Protein AF-M5C1C0-F1 (afdb_monomer)

pLDDT: mean 73.09, std 12.78, range [36.69, 92.12]

Secondary structure (DSSP, 8-state):
-GGGGGGSPTTHHHHHHHHHHHHHHHTT-HHHHHHHHHHHT-HHHHHHHHHS---HHHHHHHHHHHHHTT--GGGTS---S-TT-SS-----HHHHHHHHTTTHHHHHHHHHHHHT--SPPPHHHHHTTTTS-----TT--HHHHHHHHHHHHHHHTTTT---HHHHSS-TTT-GGGGS-THHHHHHHHHHHHHTTT-HHHHHHHHHHHHT-S-HHHHHHHHHHHHHHHHHHHT-

Nearest PDB structures (foldseek):
  8usd-assembly1_f  TM=7.912E-01  e=9.017E-13  Homo sapiens
  9e8g-assembly1_f  TM=7.222E-01  e=9.353E-12  Homo sapiens
  7w3k-assembly1_f  TM=6.109E-01  e=1.479E-06  Homo sapiens
  7w3a-assembly1_f  TM=5.909E-01  e=4.448E-06  Homo sapiens
  8amz-assembly1_N  TM=4.310E-01  e=4.488E-02  Spinacia oleracea

Radius of gyration: 24.42 Å; Cα contacts (8 Å, |Δi|>4): 229; chains: 1; bounding box: 57×45×60 Å

Mean predicted aligned error: 12.3 Å

Solvent-accessible surface area (backbone atoms only — not comparable to full-atom values): 13317 Å² total; per-residue (Å²): 111,80,83,53,37,86,78,47,62,87,68,58,28,58,55,51,49,52,55,51,30,55,53,25,53,75,68,71,35,55,70,64,21,42,56,47,27,60,72,73,65,44,51,71,54,38,34,49,50,60,62,66,58,88,48,71,68,58,42,45,55,47,26,45,53,39,21,64,67,57,56,63,62,74,52,65,49,80,73,74,88,55,98,78,62,97,63,75,86,73,68,55,66,73,48,55,44,33,40,65,46,74,56,50,49,60,54,52,52,51,51,31,53,76,74,63,48,50,65,50,68,52,69,64,75,72,65,40,66,89,75,53,79,81,69,81,70,71,83,66,55,65,70,60,53,52,48,52,48,40,53,52,45,22,65,76,18,50,42,50,32,59,42,63,66,64,73,69,38,57,89,91,65,27,56,40,77,77,39,62,71,72,41,22,20,50,36,43,32,29,50,46,46,9,36,66,48,36,73,70,64,34,53,60,53,48,57,61,45,63,69,44,90,49,65,50,41,30,52,25,43,54,52,36,51,51,49,51,48,49,58,57,68,61,76

Sequence (235 aa):
MVSCVNLLPPPEDLAFLRTAHEIYIKNSKFPEALALAIRIGEPELIAKDFKAPGNPLMKRQLAYILARAQTPIDWVQEQSEDENEMDPVEMPEDLLECLSNTKLSSHFKAFGKEVGAEEARTLEEVYKSHLEPARSMAAVDSARANLAGTFVNAFVNAGFGNDKLMVTAEEGNSWIYKNKDHGMLSAAASLGLSLLWDTDLGLSQVDKYTYAEDEYIKVSWSAACNWYLALWNSH

Structure (mmCIF, N/CA/C/O backbone):
data_AF-M5C1C0-F1
#
_entry.id   AF-M5C1C0-F1
#
loop_
_atom_site.group_PDB
_atom_site.id
_atom_site.type_symbol
_atom_site.label_atom_id
_atom_site.label_alt_id
_atom_site.label_comp_id
_atom_site.label_asym_id
_atom_site.label_entity_id
_atom_site.label_seq_id
_atom_site.pdbx_PDB_ins_code
_atom_site.Cartn_x
_atom_site.Cartn_y
_atom_site.Cartn_z
_atom_site.occupancy
_atom_site.B_iso_or_equiv
_atom_site.auth_seq_id
_atom_site.auth_comp_id
_atom_site.auth_asym_id
_atom_site.auth_atom_id
_atom_site.pdbx_PDB_model_num
ATOM 1 N N . MET A 1 1 ? -15.866 -19.779 11.050 1.00 68.00 1 MET A N 1
ATOM 2 C CA . MET A 1 1 ? -17.103 -18.966 11.052 1.00 68.00 1 MET A CA 1
ATOM 3 C C . MET A 1 1 ? -17.090 -17.957 9.915 1.00 68.00 1 MET A C 1
ATOM 5 O O . MET A 1 1 ? -17.894 -18.123 9.015 1.00 68.00 1 MET A O 1
ATOM 9 N N . VAL A 1 2 ? -16.148 -17.007 9.873 1.00 75.31 2 VAL A N 1
ATOM 10 C CA . VAL A 1 2 ? -16.092 -15.961 8.822 1.00 75.31 2 VAL A CA 1
ATOM 11 C C . VAL A 1 2 ? -16.004 -16.515 7.387 1.00 75.31 2 VAL A C 1
ATOM 13 O O . VAL A 1 2 ? -16.640 -15.983 6.485 1.00 75.31 2 VAL A O 1
ATOM 16 N N . SER A 1 3 ? -15.290 -17.623 7.163 1.00 77.94 3 SER A N 1
ATOM 17 C CA . SER A 1 3 ? -15.202 -18.286 5.848 1.00 77.94 3 SER A CA 1
ATOM 18 C C . SER A 1 3 ? -16.526 -18.885 5.355 1.00 77.94 3 SER A C 1
ATOM 20 O O . SER A 1 3 ? -16.717 -19.027 4.152 1.00 77.94 3 SER A O 1
ATOM 22 N N . CYS A 1 4 ? -17.440 -19.223 6.267 1.00 76.81 4 CYS A N 1
ATOM 23 C CA . CYS A 1 4 ? -18.734 -19.821 5.938 1.00 76.81 4 CYS A CA 1
ATOM 24 C C . CYS A 1 4 ? -19.808 -18.767 5.632 1.00 76.81 4 CYS A C 1
ATOM 26 O O . CYS A 1 4 ? -20.869 -19.124 5.136 1.00 76.81 4 CYS A O 1
ATOM 28 N N . VAL A 1 5 ? -19.539 -17.482 5.899 1.00 79.50 5 VAL A N 1
ATOM 29 C CA . VAL A 1 5 ? -20.496 -16.378 5.700 1.00 79.50 5 VAL A CA 1
ATOM 30 C C . VAL A 1 5 ? -20.898 -16.241 4.233 1.00 79.50 5 VAL A C 1
ATOM 32 O O . VAL A 1 5 ? -22.062 -16.022 3.938 1.00 79.50 5 VAL A O 1
ATOM 35 N N . ASN A 1 6 ? -19.969 -16.471 3.301 1.00 79.88 6 ASN A N 1
ATOM 36 C CA . ASN A 1 6 ? -20.250 -16.391 1.862 1.00 79.88 6 ASN A CA 1
ATOM 37 C C . ASN A 1 6 ? -21.178 -17.513 1.349 1.00 79.88 6 ASN A C 1
ATOM 39 O O . ASN A 1 6 ? -21.571 -17.486 0.188 1.00 79.88 6 ASN A O 1
ATOM 43 N N . LEU A 1 7 ? -21.469 -18.522 2.177 1.00 83.44 7 LEU A N 1
ATOM 44 C CA . LEU A 1 7 ? -22.337 -19.652 1.838 1.00 83.44 7 LEU A CA 1
ATOM 45 C C . LEU A 1 7 ? -23.749 -19.502 2.424 1.00 83.44 7 LEU A C 1
ATOM 47 O O . LEU A 1 7 ? -24.603 -20.343 2.152 1.00 83.44 7 LEU A O 1
ATOM 51 N N . LEU A 1 8 ? -23.983 -18.476 3.247 1.00 82.81 8 LEU A N 1
ATOM 52 C CA . LEU A 1 8 ? -25.243 -18.249 3.947 1.00 82.81 8 LEU A CA 1
ATOM 53 C C . LEU A 1 8 ? -26.084 -17.195 3.207 1.00 82.81 8 LEU A C 1
ATOM 55 O O . LEU A 1 8 ? -25.528 -16.214 2.712 1.00 82.81 8 LEU A O 1
ATOM 59 N N . PRO A 1 9 ? -27.414 -17.370 3.122 1.00 84.38 9 PRO A N 1
ATOM 60 C CA . PRO A 1 9 ? -28.301 -16.335 2.613 1.00 84.38 9 PRO A CA 1
ATOM 61 C C . PRO A 1 9 ? -28.534 -15.226 3.663 1.00 84.38 9 PRO A C 1
ATOM 63 O O . PRO A 1 9 ? -28.548 -15.511 4.867 1.00 84.38 9 PRO A O 1
ATOM 66 N N . PRO A 1 10 ? -28.804 -13.978 3.236 1.00 79.56 10 PRO A N 1
ATOM 67 C CA . PRO A 1 10 ? -29.287 -12.935 4.139 1.00 79.56 10 PRO A CA 1
ATOM 68 C C . PRO A 1 10 ? -30.621 -13.351 4.774 1.00 79.56 10 PRO A C 1
ATOM 70 O O . PRO A 1 10 ? -31.488 -13.831 4.034 1.00 79.56 10 PRO A O 1
ATOM 73 N N . PRO A 1 11 ? -30.845 -13.197 6.100 1.00 83.25 11 PRO A N 1
ATOM 74 C CA . PRO A 1 11 ? -30.112 -12.388 7.094 1.00 83.25 11 PRO A CA 1
ATOM 75 C C . PRO A 1 11 ? -29.170 -13.169 8.041 1.00 83.25 11 PRO A C 1
ATOM 77 O O . PRO A 1 11 ? -28.654 -12.609 9.015 1.00 83.25 11 PRO A O 1
ATOM 80 N N . GLU A 1 12 ? -29.002 -14.479 7.837 1.00 82.06 12 GLU A N 1
ATOM 81 C CA . GLU A 1 12 ? -28.202 -15.322 8.739 1.00 82.06 12 GLU A CA 1
ATOM 82 C C . GLU A 1 12 ? -26.706 -14.989 8.661 1.00 82.06 12 GLU A C 1
ATOM 84 O O . GLU A 1 12 ? -25.984 -15.111 9.651 1.00 82.06 12 GLU A O 1
ATOM 89 N N . ASP A 1 13 ? -26.254 -14.506 7.506 1.00 83.38 13 ASP A N 1
ATOM 90 C CA . ASP A 1 13 ? -24.906 -13.994 7.273 1.00 83.38 13 ASP A CA 1
ATOM 91 C C . ASP A 1 13 ? -24.519 -12.873 8.260 1.00 83.38 13 ASP A C 1
ATOM 93 O O . ASP A 1 13 ? -23.476 -12.959 8.916 1.00 83.38 13 ASP A O 1
ATOM 97 N N . LEU A 1 14 ? -25.382 -11.870 8.441 1.00 85.31 14 LEU A N 1
ATOM 98 C CA . LEU A 1 14 ? -25.183 -10.748 9.359 1.00 85.31 14 LEU A CA 1
ATOM 99 C C . LEU A 1 14 ? -25.205 -11.204 10.819 1.00 85.31 14 LEU A C 1
ATOM 101 O O . LEU A 1 14 ? -24.364 -10.779 11.613 1.00 85.31 14 LEU A O 1
ATOM 105 N N . ALA A 1 15 ? -26.117 -12.111 11.179 1.00 86.44 15 ALA A N 1
ATOM 106 C CA . ALA A 1 15 ? -26.171 -12.672 12.529 1.00 86.44 15 ALA A CA 1
ATOM 107 C C . ALA A 1 15 ? -24.881 -13.441 12.878 1.00 86.44 15 ALA A C 1
ATOM 109 O O . ALA A 1 15 ? -24.336 -13.298 13.978 1.00 86.44 15 ALA A O 1
ATOM 110 N N . PHE A 1 16 ? -24.340 -14.206 11.925 1.00 88.25 16 PHE A N 1
ATOM 111 C CA . PHE A 1 16 ? -23.056 -14.890 12.080 1.00 88.25 16 PHE A CA 1
ATOM 112 C C . PHE A 1 16 ? -21.883 -13.916 12.207 1.00 88.25 16 PHE A C 1
ATOM 114 O O . PHE A 1 16 ? -21.001 -14.140 13.040 1.00 88.25 16 PHE A O 1
ATOM 121 N N . LEU A 1 17 ? -21.862 -12.842 11.412 1.00 87.25 17 LEU A N 1
ATOM 122 C CA . LEU A 1 17 ? -20.824 -11.812 11.489 1.00 87.25 17 LEU A CA 1
ATOM 123 C C . LEU A 1 17 ? -20.838 -11.096 12.844 1.00 87.25 17 LEU A C 1
ATOM 125 O O . LEU A 1 17 ? -19.780 -10.969 13.457 1.00 87.25 17 LEU A O 1
ATOM 129 N N . ARG A 1 18 ? -22.018 -10.722 13.355 1.00 89.50 18 ARG A N 1
ATOM 130 C CA . ARG A 1 18 ? -22.178 -10.122 14.692 1.00 89.50 18 ARG A CA 1
ATOM 131 C C . ARG A 1 18 ? -21.724 -11.068 15.806 1.00 89.50 18 ARG A C 1
ATOM 133 O O . ARG A 1 18 ? -20.979 -10.674 16.696 1.00 89.50 18 ARG A O 1
ATOM 140 N N . THR A 1 19 ? -22.085 -12.347 15.717 1.00 89.69 19 THR A N 1
ATOM 141 C CA . THR A 1 19 ? -21.650 -13.349 16.706 1.00 89.69 19 THR A CA 1
ATOM 142 C C . THR A 1 19 ? -20.130 -13.543 16.677 1.00 89.69 19 THR A C 1
ATOM 144 O O . THR A 1 19 ? -19.483 -13.631 17.720 1.00 89.69 19 THR A O 1
ATOM 147 N N . ALA A 1 20 ? -19.531 -13.594 15.482 1.00 90.50 20 ALA A N 1
ATOM 148 C CA . ALA A 1 20 ? -18.083 -13.695 15.332 1.00 90.50 20 ALA A CA 1
ATOM 149 C C . ALA A 1 20 ? -17.376 -12.450 15.889 1.00 90.50 20 ALA A C 1
ATOM 151 O O . ALA A 1 20 ? -16.382 -12.583 16.601 1.00 90.50 20 ALA A O 1
ATOM 152 N N . HIS A 1 21 ? -17.911 -11.262 15.610 1.00 90.38 21 HIS A N 1
ATOM 153 C CA . HIS A 1 21 ? -17.435 -9.983 16.133 1.00 90.38 21 HIS A CA 1
ATOM 154 C C . HIS A 1 21 ? -17.401 -9.954 17.666 1.00 90.38 21 HIS A C 1
ATOM 156 O O . HIS A 1 21 ? -16.346 -9.689 18.245 1.00 90.38 21 HIS A O 1
ATOM 162 N N . GLU A 1 22 ? -18.482 -10.365 18.334 1.00 90.88 22 GLU A N 1
ATOM 163 C CA . GLU A 1 22 ? -18.516 -10.458 19.799 1.00 90.88 22 GLU A CA 1
ATOM 164 C C . GLU A 1 22 ? -17.434 -11.392 20.362 1.00 90.88 22 GLU A C 1
ATOM 166 O O . GLU A 1 22 ? -16.843 -11.118 21.411 1.00 90.88 22 GLU A O 1
ATOM 171 N N . ILE A 1 23 ? -17.155 -12.505 19.676 1.00 92.12 23 ILE A N 1
ATOM 172 C CA . ILE A 1 23 ? -16.090 -13.442 20.060 1.00 92.12 23 ILE A CA 1
ATOM 173 C C . ILE A 1 23 ? -14.710 -12.788 19.897 1.00 92.12 23 ILE A C 1
ATOM 175 O O . ILE A 1 23 ? -13.838 -12.988 20.746 1.00 92.12 23 ILE A O 1
ATOM 179 N N . TYR A 1 24 ? -14.490 -12.006 18.837 1.00 91.12 24 TYR A N 1
ATOM 180 C CA . TYR A 1 24 ? -13.228 -11.292 18.632 1.00 91.12 24 TYR A CA 1
ATOM 181 C C . TYR A 1 24 ? -12.996 -10.212 19.693 1.00 91.12 24 TYR A C 1
ATOM 183 O O . TYR A 1 24 ? -11.894 -10.153 20.240 1.0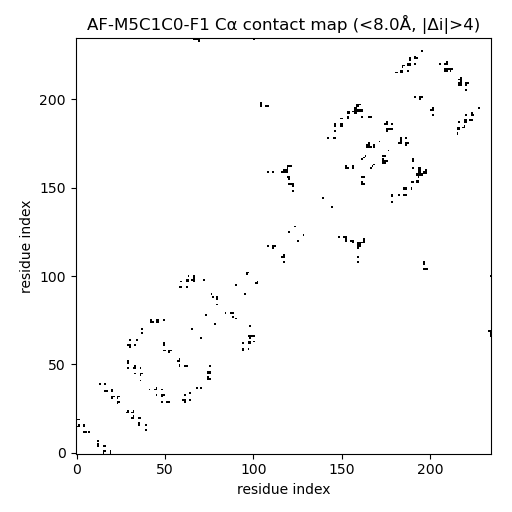0 91.12 24 TYR A O 1
ATOM 191 N N . ILE A 1 25 ? -14.030 -9.454 20.074 1.00 90.31 25 ILE A N 1
ATOM 192 C CA . ILE A 1 25 ? -13.949 -8.491 21.186 1.00 90.31 25 ILE A CA 1
ATOM 193 C C . ILE A 1 25 ? -13.607 -9.195 22.499 1.00 90.31 25 ILE A C 1
ATOM 195 O O . ILE A 1 25 ? -12.702 -8.760 23.208 1.00 90.31 25 ILE A O 1
ATOM 199 N N . LYS A 1 26 ? -14.288 -10.303 22.822 1.00 91.62 26 LYS A N 1
ATOM 200 C CA . LYS A 1 26 ? -14.022 -11.079 24.050 1.00 91.62 26 LYS A CA 1
ATOM 201 C C . LYS A 1 26 ? -12.583 -11.595 24.122 1.00 91.62 26 LYS A C 1
ATOM 203 O O . LYS A 1 26 ? -12.033 -11.717 25.210 1.00 91.62 26 LYS A O 1
ATOM 208 N N . ASN A 1 27 ? -11.976 -11.876 22.971 1.00 91.56 27 ASN A N 1
ATOM 209 C CA . ASN A 1 27 ? -10.586 -12.312 22.857 1.00 91.56 27 ASN A CA 1
ATOM 210 C C . ASN A 1 27 ? -9.586 -11.149 22.701 1.00 91.56 27 ASN A C 1
ATOM 212 O O . ASN A 1 27 ? -8.419 -11.402 22.399 1.00 91.56 27 ASN A O 1
ATOM 216 N N . SER A 1 28 ? -10.020 -9.895 22.869 1.00 88.12 28 SER A N 1
ATOM 217 C CA . SER A 1 28 ? -9.200 -8.683 22.704 1.00 88.12 28 SER A CA 1
ATOM 218 C C . SER A 1 28 ? -8.538 -8.556 21.322 1.00 88.12 28 SER A C 1
ATOM 220 O O . SER A 1 28 ? -7.472 -7.955 21.182 1.00 88.12 28 SER A O 1
ATOM 222 N N . LYS A 1 29 ? -9.162 -9.126 20.285 1.00 89.44 29 LYS A N 1
ATOM 223 C CA . LYS A 1 29 ? -8.715 -9.060 18.887 1.00 89.44 29 LYS A CA 1
ATOM 224 C C . LYS A 1 29 ? -9.417 -7.916 18.156 1.00 89.44 29 LYS A C 1
ATOM 226 O O . LYS A 1 29 ? -10.349 -8.131 17.384 1.00 89.44 29 LYS A O 1
ATOM 231 N N . PHE A 1 30 ? -8.991 -6.691 18.458 1.00 88.94 30 PHE A N 1
ATOM 232 C CA . PHE A 1 30 ? -9.614 -5.467 17.940 1.00 88.94 30 PHE A CA 1
ATOM 233 C C . PHE A 1 30 ? -9.472 -5.267 16.419 1.00 88.94 30 PHE A C 1
ATOM 235 O O . PHE A 1 30 ? -10.463 -4.873 15.811 1.00 88.94 30 PHE A O 1
ATOM 242 N N . PRO A 1 31 ? -8.323 -5.553 15.766 1.00 89.31 31 PRO A N 1
ATOM 243 C CA . PRO A 1 31 ? -8.197 -5.373 14.315 1.00 89.31 31 PRO A CA 1
ATOM 244 C C . PRO A 1 31 ? -9.157 -6.261 13.517 1.00 89.31 31 PRO A C 1
ATOM 246 O O . PRO A 1 31 ? -9.794 -5.805 12.569 1.00 89.31 31 PRO A O 1
ATOM 249 N N . GLU A 1 32 ? -9.295 -7.529 13.911 1.00 89.94 32 GLU A N 1
ATOM 250 C CA . GLU A 1 32 ? -10.209 -8.468 13.263 1.00 89.94 32 GLU A CA 1
ATOM 251 C C . GLU A 1 32 ? -11.674 -8.147 13.566 1.00 89.94 32 GLU A C 1
ATOM 253 O O . GLU A 1 32 ? -12.511 -8.281 12.675 1.00 89.94 32 GLU A O 1
ATOM 258 N N 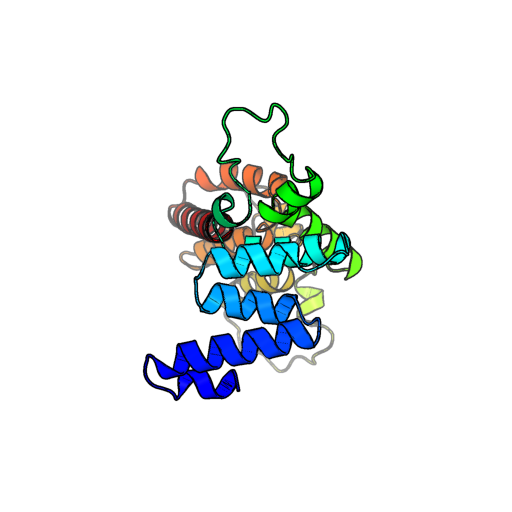. ALA A 1 33 ? -11.985 -7.694 14.786 1.00 90.00 33 ALA A N 1
ATOM 259 C CA . ALA A 1 33 ? -13.319 -7.200 15.123 1.00 90.00 33 ALA A CA 1
ATOM 260 C C . ALA A 1 33 ? -13.693 -6.001 14.237 1.00 90.00 33 ALA A C 1
ATOM 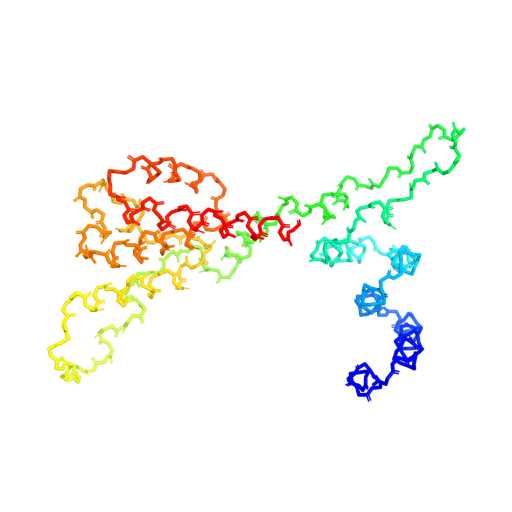262 O O . ALA A 1 33 ? -14.710 -6.046 13.547 1.00 90.00 33 ALA A O 1
ATOM 263 N N . LEU A 1 34 ? -12.811 -5.005 14.138 1.00 88.50 34 LEU A N 1
ATOM 264 C CA . LEU A 1 34 ? -13.042 -3.811 13.333 1.00 88.50 34 LEU A CA 1
ATOM 265 C C . LEU A 1 34 ? -13.222 -4.137 11.843 1.00 88.50 34 LEU A C 1
ATOM 267 O O . LEU A 1 34 ? -14.102 -3.585 11.190 1.00 88.50 34 LEU A O 1
ATOM 271 N N . ALA A 1 35 ? -12.446 -5.080 11.302 1.00 89.00 35 ALA A N 1
ATOM 272 C CA . ALA A 1 35 ? -12.611 -5.535 9.922 1.00 89.00 35 ALA A CA 1
ATOM 273 C C . ALA A 1 35 ? -13.998 -6.158 9.666 1.00 89.00 35 ALA A C 1
ATOM 275 O O . ALA A 1 35 ? -14.571 -5.980 8.589 1.00 89.00 35 ALA A O 1
ATOM 276 N N . LEU A 1 36 ? -14.559 -6.874 10.648 1.00 88.75 36 LEU A N 1
ATOM 277 C CA . LEU A 1 36 ? -15.932 -7.373 10.562 1.00 88.75 36 LEU A CA 1
ATOM 278 C C . LEU A 1 36 ? -16.959 -6.252 10.713 1.00 88.75 36 LEU A C 1
ATOM 280 O O . LEU A 1 36 ? -17.944 -6.263 9.983 1.00 88.75 36 LEU A O 1
ATOM 284 N N . ALA A 1 37 ? -16.724 -5.281 11.598 1.00 88.62 37 ALA A N 1
ATOM 285 C CA . ALA A 1 37 ? -17.601 -4.125 11.769 1.00 88.62 37 ALA A CA 1
ATOM 286 C C . ALA A 1 37 ? -17.714 -3.298 10.479 1.00 88.62 37 ALA A C 1
ATOM 288 O O . ALA A 1 37 ? -18.821 -2.982 10.046 1.00 88.62 37 ALA A O 1
ATOM 289 N N . ILE A 1 38 ? -16.587 -3.056 9.801 1.00 87.62 38 ILE A N 1
ATOM 290 C CA . ILE A 1 38 ? -16.540 -2.406 8.482 1.00 87.62 38 ILE A CA 1
ATOM 291 C C . ILE A 1 38 ? -17.337 -3.212 7.451 1.00 87.62 38 ILE A C 1
ATOM 293 O O . ILE A 1 38 ? -18.093 -2.644 6.670 1.00 87.62 38 ILE A O 1
ATOM 297 N N . ARG A 1 39 ? -17.213 -4.546 7.463 1.00 86.50 39 ARG A N 1
ATOM 298 C CA . ARG A 1 39 ? -17.953 -5.422 6.543 1.00 86.50 39 ARG A CA 1
ATOM 299 C C . ARG A 1 39 ? -19.465 -5.413 6.793 1.00 86.50 39 ARG A C 1
ATOM 301 O O . ARG A 1 39 ? -20.223 -5.575 5.843 1.00 86.50 39 ARG A O 1
ATOM 308 N N . ILE A 1 40 ? -19.890 -5.275 8.049 1.00 88.38 40 ILE A N 1
ATOM 309 C CA . ILE A 1 40 ? -21.305 -5.132 8.421 1.00 88.38 40 ILE A CA 1
ATOM 310 C C . ILE A 1 40 ? -21.823 -3.743 8.008 1.00 88.38 40 ILE A C 1
ATOM 312 O O . ILE A 1 40 ? -22.972 -3.627 7.591 1.00 88.38 40 ILE A O 1
ATOM 316 N N . GLY A 1 41 ? -20.974 -2.711 8.071 1.00 83.94 41 GLY A N 1
ATOM 317 C CA . GLY A 1 41 ? -21.302 -1.348 7.646 1.00 83.94 41 GLY A CA 1
ATOM 318 C C . GLY A 1 41 ? -22.085 -0.539 8.683 1.00 83.94 41 GLY A C 1
ATOM 319 O O . GLY A 1 41 ? -22.729 0.444 8.330 1.00 83.94 41 GLY A O 1
ATOM 320 N N . GLU A 1 42 ? -22.054 -0.945 9.955 1.00 85.81 42 GLU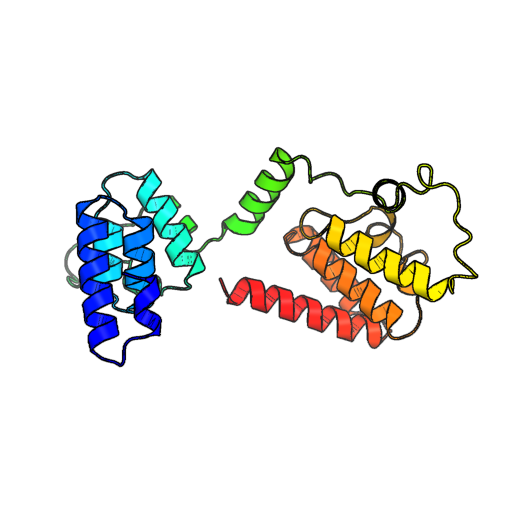 A N 1
ATOM 321 C CA . GLU A 1 42 ? -22.738 -0.238 11.044 1.00 85.81 42 GLU A CA 1
ATOM 322 C C . GLU A 1 42 ? -21.803 0.787 11.713 1.00 85.81 42 GLU A C 1
ATOM 324 O O . GLU A 1 42 ? -20.823 0.381 12.349 1.00 85.81 42 GLU A O 1
ATOM 329 N N . PRO A 1 43 ? -22.098 2.102 11.630 1.00 83.94 43 PRO A N 1
ATOM 330 C CA . PRO A 1 43 ? -21.213 3.148 12.149 1.00 83.94 43 PRO A CA 1
ATOM 331 C C . PRO A 1 43 ? -21.054 3.075 13.673 1.00 83.94 43 PRO A C 1
ATOM 333 O O . PRO A 1 43 ? -19.951 3.228 14.191 1.00 83.94 43 PRO A O 1
ATOM 336 N N . GLU A 1 44 ? -22.129 2.749 14.396 1.00 85.38 44 GLU A N 1
ATOM 337 C CA . GLU A 1 44 ? -22.113 2.609 15.857 1.00 85.38 44 GLU A CA 1
ATOM 338 C C . GLU A 1 44 ? -21.149 1.509 16.327 1.00 85.38 44 GLU A C 1
ATOM 340 O O . GLU A 1 44 ? -20.428 1.672 17.317 1.00 85.38 44 GLU A O 1
ATOM 345 N N . LEU A 1 45 ? -21.107 0.385 15.601 1.00 85.88 45 LEU A N 1
ATOM 346 C CA . LEU A 1 45 ? -20.240 -0.748 15.918 1.00 85.88 45 LEU A CA 1
ATOM 347 C C . LEU A 1 45 ? -18.768 -0.387 15.678 1.00 85.88 45 LEU A C 1
ATOM 349 O O . LEU A 1 45 ? -17.911 -0.681 16.510 1.00 85.88 45 LEU A O 1
ATOM 353 N N . ILE A 1 46 ? -18.495 0.313 14.573 1.00 86.50 46 ILE A N 1
ATOM 354 C CA . ILE A 1 46 ? -17.162 0.811 14.217 1.00 86.50 46 ILE A CA 1
ATOM 355 C C . ILE A 1 46 ? -16.654 1.797 15.279 1.00 86.50 46 ILE A C 1
ATOM 357 O O . ILE A 1 46 ? -15.530 1.654 15.768 1.00 86.50 46 ILE A O 1
ATOM 361 N N . ALA A 1 47 ? -17.487 2.755 15.693 1.00 85.25 47 ALA A N 1
ATOM 362 C CA . ALA A 1 47 ? -17.140 3.728 16.727 1.00 85.25 47 ALA A CA 1
ATOM 363 C C . ALA A 1 47 ? -16.851 3.052 18.079 1.00 85.25 47 ALA A C 1
ATOM 365 O O . ALA A 1 47 ? -15.898 3.409 18.780 1.00 85.25 47 ALA A O 1
ATOM 366 N N . LYS A 1 48 ? -17.649 2.041 18.444 1.00 86.19 48 LYS A N 1
ATOM 367 C CA . LYS A 1 48 ? -17.460 1.261 19.672 1.00 86.19 48 LYS A CA 1
ATOM 368 C C . LYS A 1 48 ? -16.143 0.485 19.661 1.00 86.19 48 LYS A C 1
ATOM 370 O O . LYS A 1 48 ? -15.400 0.537 20.643 1.00 86.19 48 LYS A O 1
ATOM 375 N N . ASP A 1 49 ? -15.834 -0.194 18.561 1.00 85.56 49 ASP A N 1
ATOM 376 C CA . ASP A 1 49 ? -14.597 -0.965 18.402 1.00 85.56 49 ASP A CA 1
ATOM 377 C C . ASP A 1 49 ? -13.356 -0.081 18.437 1.00 85.56 49 ASP A C 1
ATOM 379 O O . ASP A 1 49 ? -12.337 -0.455 19.020 1.00 85.56 49 ASP A O 1
ATOM 383 N N . PHE A 1 50 ? -13.449 1.113 17.855 1.00 84.38 50 PHE A N 1
ATOM 384 C CA . PHE A 1 50 ? -12.362 2.081 17.854 1.00 84.38 50 PHE A CA 1
ATOM 385 C C . PHE A 1 50 ? -12.059 2.638 19.258 1.00 84.38 50 PHE A C 1
ATOM 387 O O . PHE A 1 50 ? -10.899 2.899 19.595 1.00 84.38 50 PHE A O 1
ATOM 394 N N . LYS A 1 51 ? -13.080 2.769 20.117 1.00 84.25 51 LYS A N 1
ATOM 395 C CA . LYS A 1 51 ? -12.939 3.233 21.511 1.00 84.25 51 LYS A CA 1
ATOM 396 C C . LYS A 1 51 ? -12.523 2.132 22.487 1.00 8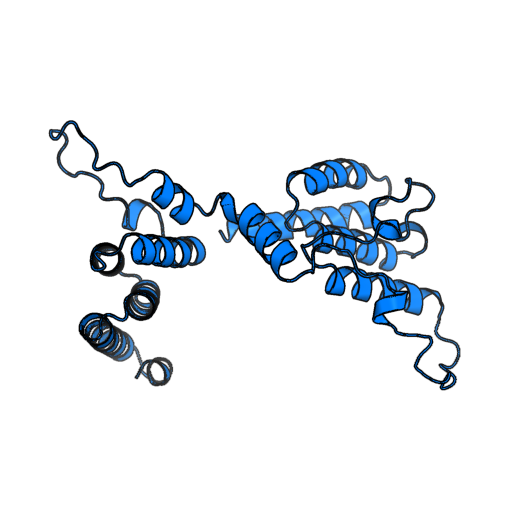4.25 51 LYS A C 1
ATOM 398 O O . LYS A 1 51 ? -11.904 2.441 23.504 1.00 84.25 51 LYS A O 1
ATOM 403 N N . ALA A 1 52 ? -12.834 0.871 22.186 1.00 83.69 52 ALA A N 1
ATOM 404 C CA . ALA A 1 52 ? -12.561 -0.277 23.051 1.00 83.69 52 ALA A CA 1
ATOM 405 C C . ALA A 1 52 ? -11.084 -0.448 23.492 1.00 83.69 52 ALA A C 1
ATOM 407 O O . ALA A 1 52 ? -10.858 -0.774 24.662 1.00 83.69 52 ALA A O 1
ATOM 408 N N . PRO A 1 53 ? -10.057 -0.252 22.638 1.00 84.19 53 PRO A N 1
ATOM 409 C CA . PRO A 1 53 ? -8.669 -0.391 23.070 1.00 84.19 53 PRO A CA 1
ATOM 410 C C . PRO A 1 53 ? -8.192 0.814 23.892 1.00 84.19 53 PRO A C 1
ATOM 412 O O . PRO A 1 53 ? -8.185 1.948 23.426 1.00 84.19 53 PRO A O 1
ATOM 415 N N . GLY A 1 54 ? -7.672 0.556 25.095 1.00 78.19 54 GLY A N 1
ATOM 416 C CA . GLY A 1 54 ? -7.031 1.581 25.934 1.00 78.19 54 GLY A CA 1
ATOM 417 C C . GLY A 1 54 ? -5.597 1.947 25.521 1.00 78.19 54 GLY A C 1
ATOM 418 O O . GLY A 1 54 ? -5.063 2.946 25.991 1.00 78.19 54 GLY A O 1
ATOM 419 N N . ASN A 1 55 ? -4.953 1.157 24.652 1.00 86.75 55 ASN A N 1
ATOM 420 C CA . ASN A 1 55 ? -3.571 1.395 24.222 1.00 86.75 55 ASN A CA 1
ATOM 421 C C . ASN A 1 55 ? -3.516 2.407 23.053 1.00 86.75 55 ASN A C 1
ATOM 423 O O . ASN A 1 55 ? -4.072 2.112 21.989 1.00 86.75 55 ASN A O 1
ATOM 427 N N . PRO A 1 56 ? -2.791 3.536 23.187 1.00 83.94 56 PRO A N 1
ATOM 428 C CA . PRO A 1 56 ? -2.632 4.523 22.116 1.00 83.94 56 PRO A CA 1
ATOM 429 C C . PRO A 1 56 ? -2.056 3.953 20.811 1.00 83.94 56 PRO A C 1
ATOM 431 O O . PRO A 1 56 ? -2.483 4.344 19.727 1.00 83.94 56 PRO A O 1
ATOM 434 N N . LEU A 1 57 ? -1.122 2.997 20.887 1.00 86.75 57 LEU A N 1
ATOM 435 C CA . LEU A 1 57 ? -0.523 2.380 19.696 1.00 86.75 57 LEU A CA 1
ATOM 436 C C . LEU A 1 57 ? -1.540 1.546 18.915 1.00 86.75 57 LEU A C 1
ATOM 438 O O . LEU A 1 57 ? -1.569 1.596 17.688 1.00 86.75 57 LEU A O 1
ATOM 442 N N . MET A 1 58 ? -2.402 0.819 19.628 1.00 86.94 58 MET A N 1
ATOM 443 C CA . MET A 1 58 ? -3.464 0.030 19.007 1.00 86.94 58 MET A CA 1
ATOM 444 C C . MET A 1 58 ? -4.477 0.947 18.314 1.00 86.94 58 MET A C 1
ATOM 446 O O . MET A 1 58 ? -4.858 0.676 17.181 1.00 86.94 58 MET A O 1
ATOM 450 N N . LYS A 1 59 ? -4.843 2.081 18.931 1.00 86.50 59 LYS A N 1
ATOM 451 C CA . LYS A 1 59 ? -5.721 3.081 18.296 1.00 86.50 59 LYS A CA 1
ATOM 452 C C . LYS A 1 59 ? -5.144 3.623 16.988 1.00 86.50 59 LYS A C 1
ATOM 454 O O . LYS A 1 59 ? -5.876 3.723 16.010 1.00 86.50 59 LYS A O 1
ATOM 459 N N . ARG A 1 60 ? -3.834 3.896 16.933 1.00 86.75 60 ARG A N 1
ATOM 460 C CA . ARG A 1 60 ? -3.156 4.301 15.685 1.00 86.75 60 ARG A CA 1
ATOM 461 C C . ARG A 1 60 ? -3.245 3.216 14.609 1.00 86.75 60 ARG A C 1
ATOM 463 O O . ARG A 1 60 ? -3.542 3.516 13.461 1.00 86.75 60 ARG A O 1
ATOM 470 N N . GLN A 1 61 ? -3.037 1.948 14.969 1.00 87.81 61 GLN A N 1
ATOM 471 C CA . GLN A 1 61 ? -3.166 0.833 14.021 1.00 87.81 61 GLN A CA 1
ATOM 472 C C . GLN A 1 61 ? -4.596 0.681 13.489 1.00 87.81 61 GLN A C 1
ATOM 474 O O . GLN A 1 61 ? -4.782 0.479 12.291 1.00 87.81 61 GLN A O 1
ATOM 479 N N . LEU A 1 62 ? -5.605 0.820 14.353 1.00 87.00 62 LEU A N 1
ATOM 480 C CA . LEU A 1 62 ? -7.006 0.811 13.932 1.00 87.00 62 LEU A CA 1
ATOM 481 C C . LEU A 1 62 ? -7.344 2.012 13.039 1.00 87.00 62 LEU A C 1
ATOM 483 O O . LEU A 1 62 ? -8.069 1.845 12.063 1.00 87.00 62 LEU A O 1
ATOM 487 N N . ALA A 1 63 ? -6.777 3.190 13.318 1.00 86.62 63 ALA A N 1
ATOM 488 C CA . ALA A 1 63 ? -6.941 4.373 12.477 1.00 86.62 63 ALA A CA 1
ATOM 489 C C . ALA A 1 63 ? -6.439 4.133 11.045 1.00 86.62 63 ALA A C 1
ATOM 491 O O . ALA A 1 63 ? -7.159 4.440 10.103 1.00 86.62 63 ALA A O 1
ATOM 492 N N . TYR A 1 64 ? -5.281 3.487 10.864 1.00 86.31 64 TYR A N 1
ATOM 493 C CA . TYR A 1 64 ? -4.799 3.117 9.525 1.00 86.31 64 TYR A CA 1
ATOM 494 C C . TYR A 1 64 ? -5.714 2.121 8.801 1.00 86.31 64 TYR A C 1
ATOM 496 O O . TYR A 1 64 ? -5.864 2.190 7.581 1.00 86.31 64 TYR A O 1
ATOM 504 N N . ILE A 1 65 ? -6.333 1.185 9.531 1.00 87.06 65 ILE A N 1
ATOM 505 C CA . ILE A 1 65 ? -7.299 0.241 8.948 1.00 87.06 65 ILE A CA 1
ATOM 506 C C . ILE A 1 65 ? -8.552 0.988 8.473 1.00 87.06 65 ILE A C 1
ATOM 508 O O . ILE A 1 65 ? -9.045 0.695 7.386 1.00 87.06 65 ILE A O 1
ATOM 512 N N . LEU A 1 66 ? -9.033 1.963 9.251 1.00 85.44 66 LEU A N 1
ATOM 513 C CA . LEU A 1 66 ? -10.189 2.794 8.898 1.00 85.44 66 LEU A CA 1
ATOM 514 C C . LEU A 1 66 ? -9.901 3.724 7.726 1.00 85.44 66 LEU A C 1
ATOM 516 O O . LEU A 1 66 ? -10.707 3.781 6.801 1.00 85.44 66 LEU A O 1
ATOM 520 N N . ALA A 1 67 ? -8.736 4.371 7.731 1.00 84.38 67 ALA A N 1
ATOM 521 C CA . ALA A 1 67 ? -8.280 5.208 6.631 1.00 84.38 67 ALA A CA 1
ATOM 522 C C . ALA A 1 67 ? -8.249 4.409 5.321 1.00 84.38 67 ALA A C 1
ATOM 524 O O . ALA A 1 67 ? -8.818 4.805 4.313 1.00 84.38 67 ALA A O 1
ATOM 525 N N . ARG A 1 68 ? -7.683 3.194 5.354 1.00 82.50 68 ARG A N 1
ATOM 526 C CA . ARG A 1 68 ? -7.650 2.312 4.179 1.00 82.50 68 ARG A CA 1
ATOM 527 C C . ARG A 1 68 ? -9.033 1.817 3.745 1.00 82.50 68 ARG A C 1
ATOM 529 O O . ARG A 1 68 ? -9.223 1.513 2.571 1.00 82.50 68 ARG A O 1
ATOM 536 N N . ALA A 1 69 ? -9.969 1.675 4.677 1.00 83.75 69 ALA A N 1
ATOM 537 C CA . ALA A 1 69 ? -11.341 1.277 4.379 1.00 83.75 69 ALA A CA 1
ATOM 538 C C . ALA A 1 69 ? -12.199 2.430 3.828 1.00 83.75 69 ALA A C 1
ATOM 540 O O . ALA A 1 69 ? -13.349 2.183 3.472 1.00 83.75 69 ALA A O 1
ATOM 541 N N . GLN A 1 70 ? -11.651 3.652 3.751 1.00 77.62 70 GLN A N 1
ATOM 542 C CA . GLN A 1 70 ? -12.362 4.878 3.376 1.00 77.62 70 GLN A CA 1
ATOM 543 C C . GLN A 1 70 ? -13.619 5.113 4.222 1.00 77.62 70 GLN A C 1
ATOM 545 O O . GLN A 1 70 ? -14.653 5.576 3.734 1.00 77.62 70 GLN A O 1
ATOM 550 N N . THR A 1 71 ? -13.548 4.762 5.507 1.00 79.44 71 THR A N 1
ATOM 551 C CA . THR A 1 71 ? -14.646 5.034 6.430 1.00 79.44 71 THR A CA 1
ATOM 552 C C . THR A 1 71 ? -14.746 6.547 6.640 1.00 79.44 71 THR A C 1
ATOM 554 O O . THR A 1 71 ? -13.727 7.166 6.956 1.00 79.44 71 THR A O 1
ATOM 557 N N . PRO A 1 72 ? -15.940 7.159 6.513 1.00 78.06 72 PRO A N 1
ATOM 558 C CA . PRO A 1 72 ? -16.115 8.578 6.794 1.00 78.06 72 PRO A CA 1
ATOM 559 C C . PRO A 1 72 ? -15.599 8.930 8.191 1.00 78.06 72 PRO A C 1
ATOM 561 O O . PRO A 1 72 ? -15.942 8.263 9.170 1.00 78.06 72 PRO A O 1
ATOM 564 N N . ILE A 1 73 ? -14.789 9.988 8.284 1.00 73.31 73 ILE A N 1
ATOM 565 C CA . ILE A 1 73 ? -14.217 10.454 9.559 1.00 73.31 73 ILE A CA 1
ATOM 566 C C . ILE A 1 73 ? -15.341 10.791 10.551 1.00 73.31 73 ILE A C 1
ATOM 568 O O . ILE A 1 73 ? -15.221 10.491 11.738 1.00 73.31 73 ILE A O 1
ATOM 572 N N . ASP A 1 74 ? -16.475 11.277 10.038 1.00 74.50 74 ASP A N 1
ATOM 573 C CA . ASP A 1 74 ? -17.699 11.585 10.785 1.00 74.50 74 ASP A CA 1
ATOM 574 C C . ASP A 1 74 ? -18.256 10.402 11.593 1.00 74.50 74 ASP A C 1
ATOM 576 O O . ASP A 1 74 ? -18.978 10.604 12.561 1.00 74.50 74 ASP A O 1
ATOM 580 N N . TRP A 1 75 ? -17.954 9.155 11.215 1.00 76.62 75 TRP A N 1
ATOM 581 C CA . TRP A 1 75 ? -18.432 7.973 11.948 1.00 76.62 75 TRP A CA 1
ATOM 582 C C . TRP A 1 75 ? -17.598 7.675 13.195 1.00 76.62 75 TRP A C 1
ATOM 584 O O . TRP A 1 75 ? -18.032 6.936 14.077 1.00 76.62 75 TRP A O 1
ATOM 594 N N . VAL A 1 76 ? -16.374 8.196 13.244 1.00 70.00 76 VAL A N 1
ATOM 595 C CA . VAL A 1 76 ? -15.387 7.920 14.294 1.00 70.00 76 VAL A CA 1
ATOM 596 C C . VAL A 1 76 ? -15.208 9.137 15.193 1.00 70.00 76 VAL A C 1
ATOM 598 O O . VAL A 1 76 ? -15.001 8.991 16.399 1.00 70.00 76 VAL A O 1
ATOM 601 N N . GLN A 1 77 ? -15.293 10.329 14.606 1.00 66.44 77 GLN A N 1
ATOM 602 C CA . GLN A 1 77 ? -15.294 11.592 15.315 1.00 66.44 77 GLN A CA 1
ATOM 603 C C . GLN A 1 77 ? -16.650 11.755 16.005 1.00 66.44 77 GLN A C 1
ATOM 605 O O . GLN A 1 77 ? -17.680 11.865 15.347 1.00 66.44 77 GLN A O 1
ATOM 610 N N . GLU A 1 78 ? -16.662 11.733 17.339 1.00 60.19 78 GLU A N 1
ATOM 611 C CA . GLU A 1 78 ? -17.858 12.125 18.083 1.00 60.19 78 GLU A CA 1
ATOM 612 C C . GLU A 1 78 ? -18.163 13.584 17.738 1.00 60.19 78 GLU A C 1
ATOM 614 O O . GLU A 1 78 ? -17.414 14.490 18.100 1.00 60.19 78 GLU A O 1
ATOM 619 N N . GLN A 1 79 ? -19.255 13.809 17.009 1.00 43.59 79 GLN A N 1
ATOM 620 C CA . GLN A 1 79 ? -19.899 15.111 17.015 1.00 43.59 79 GLN A CA 1
ATOM 621 C C . GLN A 1 79 ? -20.474 15.275 18.421 1.00 43.59 79 GLN A C 1
ATOM 623 O O . GLN A 1 79 ? -21.300 14.472 18.851 1.00 43.59 79 GLN A O 1
ATOM 628 N N . SER A 1 80 ? -19.991 16.261 19.172 1.00 40.31 80 SER A N 1
ATOM 629 C CA . SER A 1 80 ? -20.632 16.665 20.418 1.00 40.31 80 SER A CA 1
ATOM 630 C C . SER A 1 80 ? -22.068 17.083 20.088 1.00 40.31 80 SER A C 1
ATOM 632 O O . SER A 1 80 ? -22.275 18.111 19.446 1.00 40.31 80 SER A O 1
ATOM 634 N N . GLU A 1 81 ? -23.055 16.279 20.487 1.00 41.03 81 GLU A N 1
ATOM 635 C CA . GLU A 1 81 ? -24.480 16.620 20.347 1.00 41.03 81 GLU A CA 1
ATOM 636 C C . GLU A 1 81 ? -24.895 17.770 21.289 1.00 41.03 81 GLU A C 1
ATOM 638 O O . GLU A 1 81 ? -25.963 18.354 21.117 1.00 41.03 81 GLU A O 1
ATOM 643 N N . ASP A 1 82 ? -24.038 18.145 22.244 1.00 36.69 82 ASP A N 1
ATOM 644 C CA . ASP A 1 82 ? -24.258 19.259 23.162 1.00 36.69 82 ASP A CA 1
ATOM 645 C C . ASP A 1 82 ? -23.530 20.531 22.693 1.00 36.69 82 ASP A C 1
ATOM 647 O O . ASP A 1 82 ? -22.323 20.685 22.862 1.00 36.69 82 ASP A O 1
ATOM 651 N N . GLU A 1 83 ? -24.293 21.511 22.196 1.00 45.03 83 GLU A N 1
ATOM 652 C CA . GLU A 1 83 ? -23.840 22.880 21.868 1.00 45.03 83 GLU A CA 1
ATOM 653 C C . GLU A 1 83 ? -23.284 23.672 23.085 1.00 45.03 83 GLU A C 1
ATOM 655 O O . GLU A 1 83 ? -22.936 24.844 22.951 1.00 45.03 83 GLU A O 1
ATOM 660 N N . ASN A 1 84 ? -23.212 23.067 24.282 1.00 44.56 84 ASN A N 1
ATOM 661 C CA . ASN A 1 84 ? -22.895 23.736 25.552 1.00 44.56 84 ASN A CA 1
ATOM 662 C C . ASN A 1 84 ? -21.621 23.241 26.269 1.00 44.56 84 ASN A C 1
ATOM 664 O O . ASN A 1 84 ? -21.283 23.805 27.313 1.00 44.56 84 ASN A O 1
ATOM 668 N N . GLU A 1 85 ? -20.891 22.248 25.751 1.00 41.09 85 GLU A N 1
ATOM 669 C CA . GLU A 1 85 ? -19.563 21.895 26.280 1.00 41.09 85 GLU A CA 1
ATOM 670 C C . GLU A 1 85 ? -18.470 22.562 25.433 1.00 41.09 85 GLU A C 1
ATOM 672 O O . GLU A 1 85 ? -18.179 22.178 24.305 1.00 41.09 85 GLU A O 1
ATOM 677 N N . MET A 1 86 ? -17.888 23.630 25.986 1.00 42.88 86 MET A N 1
ATOM 678 C CA . MET A 1 86 ? -16.888 24.491 25.347 1.00 42.88 86 MET A CA 1
ATOM 679 C C . MET A 1 86 ? -15.477 23.884 25.361 1.00 42.88 86 MET A C 1
ATOM 681 O O . MET A 1 86 ? -14.519 24.576 25.672 1.00 42.88 86 MET A O 1
ATOM 685 N N . ASP A 1 87 ? -15.362 22.602 25.039 1.00 38.53 87 ASP A N 1
ATOM 686 C CA . ASP A 1 87 ? -14.109 21.951 24.663 1.00 38.53 87 ASP A CA 1
ATOM 687 C C . ASP A 1 87 ? -14.491 20.764 23.762 1.00 38.53 87 ASP A C 1
ATOM 689 O O . ASP A 1 87 ? -14.947 19.736 24.271 1.00 38.53 87 ASP A O 1
ATOM 693 N N . PRO A 1 88 ? -14.366 20.876 22.423 1.00 45.66 88 PRO A N 1
ATOM 694 C CA . PRO A 1 88 ? -14.459 19.710 21.555 1.00 45.66 88 PRO A CA 1
ATOM 695 C C . PRO A 1 88 ? -13.496 18.659 22.104 1.00 45.66 88 PRO A C 1
ATOM 697 O O . PRO A 1 88 ? -12.365 18.999 22.454 1.00 45.66 88 PRO A O 1
ATOM 700 N N . VAL A 1 89 ? -13.908 17.392 22.199 1.00 51.88 89 VAL A N 1
ATOM 701 C CA . VAL A 1 89 ? -12.968 16.304 22.494 1.00 51.88 89 VAL A CA 1
ATOM 702 C C . VAL A 1 89 ? -12.027 16.210 21.295 1.00 51.88 89 VAL A C 1
ATOM 704 O O . VAL A 1 89 ? -12.272 15.479 20.336 1.00 51.88 89 VAL A O 1
ATOM 707 N N . GLU A 1 90 ? -10.983 17.035 21.307 1.00 55.16 90 GLU A N 1
ATOM 708 C CA . GLU A 1 90 ? -9.989 17.103 20.255 1.00 55.16 90 GLU A CA 1
ATOM 709 C C . GLU A 1 90 ? -9.260 15.768 20.257 1.00 55.16 90 GLU A C 1
ATOM 711 O O . GLU A 1 90 ? -8.460 15.432 21.137 1.00 55.16 90 GLU A O 1
ATOM 716 N N . MET A 1 91 ? -9.602 14.955 19.263 1.00 63.06 91 MET A N 1
ATOM 717 C CA . MET A 1 91 ? -8.842 13.766 18.940 1.00 63.06 91 MET A CA 1
ATOM 718 C C . MET A 1 91 ? -7.383 14.188 18.749 1.00 63.06 91 MET A C 1
ATOM 720 O O . MET A 1 91 ? -7.141 15.180 18.061 1.00 63.06 91 MET A O 1
ATOM 724 N N . PRO A 1 92 ? -6.407 13.465 19.334 1.00 72.56 92 PRO A N 1
ATOM 725 C CA . PRO A 1 92 ? -5.004 13.826 19.190 1.00 72.56 92 PRO A CA 1
ATOM 726 C C . PRO A 1 92 ? -4.656 14.040 17.715 1.00 72.56 92 PRO A C 1
ATOM 728 O O . PRO A 1 92 ? -5.013 13.203 16.885 1.00 72.56 92 PRO A O 1
ATOM 731 N N . GLU A 1 93 ? -3.957 15.129 17.397 1.00 71.50 93 GLU A N 1
ATOM 732 C CA . GLU A 1 93 ? -3.609 15.509 16.019 1.00 71.50 93 GLU A CA 1
ATOM 733 C C . GLU A 1 93 ? -2.917 14.356 15.268 1.00 71.50 93 GLU A C 1
ATOM 735 O O . GLU A 1 93 ? -3.296 14.025 14.146 1.00 71.50 93 GLU A O 1
ATOM 740 N N . ASP A 1 94 ? -2.022 13.631 15.952 1.00 74.81 94 ASP A N 1
ATOM 741 C CA . ASP A 1 94 ? -1.388 12.392 15.474 1.00 74.81 94 ASP A CA 1
ATOM 742 C C . ASP A 1 94 ? -2.390 11.351 14.937 1.00 74.81 94 ASP A C 1
ATOM 744 O O . ASP A 1 94 ? -2.100 10.599 14.007 1.00 74.81 94 ASP A O 1
ATOM 748 N N . LEU A 1 95 ? -3.552 11.225 15.579 1.00 77.50 95 LEU A N 1
ATOM 749 C CA . LEU A 1 95 ? -4.562 10.217 15.266 1.00 77.50 95 LEU A CA 1
ATOM 750 C C . LEU A 1 95 ? -5.438 10.658 14.092 1.00 77.50 95 LEU A C 1
ATOM 752 O O . LEU A 1 95 ? -5.769 9.830 13.248 1.00 77.50 95 LEU A O 1
ATOM 756 N N . LEU A 1 96 ? -5.758 11.951 14.015 1.00 78.81 96 LEU A N 1
ATOM 757 C CA . LEU A 1 96 ? -6.391 12.577 12.850 1.00 78.81 96 LEU A CA 1
ATOM 758 C C . LEU A 1 96 ? -5.509 12.445 11.607 1.00 78.81 96 LEU A C 1
ATOM 760 O O . LEU A 1 96 ? -5.992 12.116 10.524 1.00 78.81 96 LEU A O 1
ATOM 764 N N . GLU A 1 97 ? -4.202 12.614 11.776 1.00 80.19 97 GLU A N 1
ATOM 765 C CA . GLU A 1 97 ? -3.226 12.408 10.715 1.00 80.19 97 GLU A CA 1
ATOM 766 C C . GLU A 1 97 ? -3.165 10.942 10.252 1.00 80.19 97 GLU A C 1
ATOM 768 O O . GLU A 1 97 ? -3.114 10.664 9.054 1.00 80.19 97 GLU A O 1
ATOM 773 N N . CYS A 1 98 ? -3.248 9.985 11.185 1.00 80.56 98 CYS A N 1
ATOM 774 C CA . CYS A 1 98 ? -3.346 8.561 10.847 1.00 80.56 98 CYS A CA 1
ATOM 775 C C . CYS A 1 98 ? -4.667 8.218 10.131 1.00 80.56 98 CYS A C 1
ATOM 777 O O . CYS A 1 98 ? -4.666 7.379 9.233 1.00 80.56 98 CYS A O 1
ATOM 779 N N . LEU A 1 99 ? -5.784 8.848 10.519 1.00 78.62 99 LEU A N 1
ATOM 780 C CA . LEU A 1 99 ? -7.104 8.647 9.903 1.00 78.62 99 LEU A CA 1
ATOM 781 C C . LEU A 1 99 ? -7.188 9.231 8.487 1.00 78.62 99 LEU A C 1
ATOM 783 O O . LEU A 1 99 ? -7.850 8.657 7.632 1.00 78.62 99 LEU A O 1
ATOM 787 N N . SER A 1 100 ? -6.509 10.349 8.241 1.00 76.62 100 SER A N 1
ATOM 788 C CA . SER A 1 100 ? -6.434 11.001 6.925 1.00 76.62 100 SER A CA 1
ATOM 789 C C . SER A 1 100 ? -5.284 10.485 6.054 1.00 76.62 100 SER A C 1
ATOM 791 O O . SER A 1 100 ? -5.164 10.875 4.896 1.00 76.62 100 SER A O 1
ATOM 793 N N . ASN A 1 101 ? -4.438 9.601 6.597 1.00 76.19 101 ASN A N 1
ATOM 794 C CA . ASN A 1 101 ? -3.348 8.919 5.899 1.00 76.19 101 ASN A CA 1
ATOM 795 C C . ASN A 1 101 ? -2.394 9.852 5.123 1.00 76.19 101 ASN A C 1
ATOM 797 O O . ASN A 1 101 ? -1.800 9.466 4.114 1.00 76.19 101 ASN A O 1
ATOM 801 N N . THR A 1 102 ? -2.210 11.087 5.597 1.00 76.62 102 THR A N 1
ATOM 802 C CA . THR A 1 102 ? -1.438 12.127 4.889 1.00 76.62 102 THR A CA 1
ATOM 803 C C . THR A 1 102 ? 0.038 11.764 4.726 1.00 76.62 102 THR A C 1
ATOM 805 O O . THR A 1 102 ? 0.673 12.115 3.733 1.00 76.62 102 THR A O 1
ATOM 808 N N . LYS A 1 103 ? 0.593 11.021 5.690 1.00 77.62 103 LYS A N 1
ATOM 809 C CA . LYS A 1 103 ? 2.000 10.601 5.733 1.00 77.62 103 LYS A CA 1
ATOM 810 C C . LYS A 1 103 ? 2.289 9.286 5.004 1.00 77.62 103 LYS A C 1
ATOM 812 O O . LYS A 1 103 ? 3.425 8.809 5.081 1.00 77.62 103 LYS A O 1
ATOM 817 N N . LEU A 1 104 ? 1.335 8.698 4.273 1.00 79.50 104 LEU A N 1
ATOM 818 C CA . LEU A 1 104 ? 1.506 7.390 3.622 1.00 79.50 104 LEU A CA 1
ATOM 819 C C . LEU A 1 104 ? 2.758 7.314 2.737 1.00 79.50 104 LEU A C 1
ATOM 821 O O . LEU A 1 104 ? 3.545 6.376 2.856 1.00 79.50 104 LEU A O 1
ATOM 825 N N . SER A 1 105 ? 2.965 8.318 1.880 1.00 79.56 105 SER A N 1
ATOM 826 C CA . SER A 1 105 ? 4.118 8.388 0.972 1.00 79.56 105 SER A CA 1
ATOM 827 C C . SER A 1 105 ? 5.445 8.396 1.737 1.00 79.56 105 SER A C 1
ATOM 829 O O . SER A 1 105 ? 6.388 7.696 1.366 1.00 79.56 105 SER A O 1
ATOM 831 N N . SER A 1 106 ? 5.507 9.125 2.855 1.00 82.25 106 SER A N 1
ATOM 832 C CA . SER A 1 106 ? 6.687 9.177 3.723 1.00 82.25 106 SER A CA 1
ATOM 833 C C . SER A 1 106 ? 6.979 7.830 4.393 1.00 82.25 106 SER A C 1
ATOM 835 O O . SER A 1 106 ? 8.129 7.388 4.406 1.00 82.25 106 SER A O 1
ATOM 837 N N . HIS A 1 107 ? 5.944 7.136 4.880 1.00 83.94 107 HIS A N 1
ATOM 838 C CA . HIS A 1 107 ? 6.081 5.817 5.496 1.00 83.94 107 HIS A CA 1
ATOM 839 C C . HIS A 1 107 ? 6.489 4.755 4.476 1.00 83.94 107 HIS A C 1
ATOM 841 O O . HIS A 1 107 ? 7.335 3.913 4.774 1.00 83.94 107 HIS A O 1
ATOM 847 N N . PHE A 1 108 ? 5.955 4.828 3.256 1.00 82.06 108 PHE A N 1
ATOM 848 C CA . PHE A 1 108 ? 6.351 3.952 2.161 1.00 82.06 108 PHE A CA 1
ATOM 849 C C . PHE A 1 108 ? 7.826 4.155 1.785 1.00 82.06 108 PHE A C 1
ATOM 851 O O . PHE A 1 108 ? 8.580 3.186 1.725 1.00 82.06 108 PHE A O 1
ATOM 858 N N . LYS A 1 109 ? 8.284 5.405 1.630 1.00 80.31 109 LYS A N 1
ATOM 859 C CA . LYS A 1 109 ? 9.704 5.714 1.377 1.00 80.31 109 LYS A CA 1
ATOM 860 C C . LYS A 1 109 ? 10.616 5.225 2.511 1.00 80.31 109 LYS A C 1
ATOM 862 O O . LYS A 1 109 ? 11.656 4.626 2.242 1.00 80.31 109 LYS A O 1
ATOM 867 N N . ALA A 1 110 ? 10.218 5.422 3.770 1.00 84.50 110 ALA A N 1
ATOM 868 C CA . ALA A 1 110 ? 10.967 4.928 4.926 1.00 84.50 110 ALA A CA 1
ATOM 869 C C . ALA A 1 110 ? 11.088 3.394 4.923 1.00 84.50 110 ALA A C 1
ATOM 871 O O . ALA A 1 110 ? 12.179 2.865 5.129 1.00 84.50 110 ALA A O 1
ATOM 872 N N . PHE A 1 111 ? 10.004 2.683 4.603 1.00 83.50 111 PHE A N 1
ATOM 873 C CA . PHE A 1 111 ? 10.023 1.230 4.438 1.00 83.50 111 PHE A CA 1
ATOM 874 C C . PHE A 1 111 ? 10.976 0.787 3.317 1.00 83.50 111 PHE A C 1
ATOM 876 O O . PHE A 1 111 ? 11.765 -0.138 3.501 1.00 83.50 111 PHE A O 1
ATOM 883 N N . GLY A 1 112 ? 10.965 1.479 2.174 1.00 79.25 112 GLY A N 1
ATOM 884 C CA . GLY A 1 112 ? 11.898 1.219 1.071 1.00 79.25 112 GLY A CA 1
ATOM 885 C C . GLY A 1 112 ? 13.361 1.345 1.479 1.00 79.25 112 GLY A C 1
ATOM 886 O O . GLY A 1 112 ? 14.186 0.502 1.119 1.00 79.25 112 GLY A O 1
ATOM 887 N N . LYS A 1 113 ? 13.669 2.356 2.292 1.00 82.62 113 LYS A N 1
ATOM 888 C CA . LYS A 1 113 ? 15.002 2.565 2.858 1.00 82.62 113 LYS A CA 1
ATOM 889 C C . LYS A 1 113 ? 15.421 1.438 3.801 1.00 82.62 113 LYS A C 1
ATOM 891 O O . LYS A 1 113 ? 16.545 0.956 3.707 1.00 82.62 113 LYS A O 1
ATOM 896 N N . GLU A 1 114 ? 14.529 0.980 4.677 1.00 85.25 114 GLU A N 1
ATOM 897 C CA . GLU A 1 114 ? 14.820 -0.125 5.604 1.00 85.25 114 GLU A CA 1
ATOM 898 C C . GLU A 1 114 ? 15.042 -1.463 4.888 1.00 85.25 114 GLU A C 1
ATOM 900 O O . GLU A 1 114 ? 15.911 -2.242 5.277 1.00 85.25 114 GLU A O 1
ATOM 905 N N . VAL A 1 115 ? 14.288 -1.722 3.818 1.00 83.44 115 VAL A N 1
ATOM 906 C CA . VAL A 1 115 ? 14.417 -2.943 3.006 1.00 83.44 115 VAL A CA 1
ATOM 907 C C . VAL A 1 115 ? 15.636 -2.887 2.070 1.00 83.44 115 VAL A C 1
ATOM 909 O O . VAL A 1 115 ? 16.033 -3.909 1.508 1.00 83.44 115 VAL A O 1
ATOM 912 N N . GLY A 1 116 ? 16.266 -1.718 1.911 1.00 76.38 116 GLY A N 1
ATOM 913 C CA . GLY A 1 116 ? 17.365 -1.516 0.965 1.00 76.38 116 GLY A CA 1
ATOM 914 C C . GLY A 1 116 ? 16.899 -1.513 -0.495 1.00 76.38 116 GLY A C 1
ATOM 915 O O . GLY A 1 116 ? 17.645 -1.915 -1.384 1.00 76.38 116 GLY A O 1
ATOM 916 N N . ALA A 1 117 ? 15.651 -1.105 -0.740 1.00 72.62 117 ALA A N 1
ATOM 917 C CA . ALA A 1 117 ? 15.057 -0.941 -2.068 1.00 72.62 117 ALA A CA 1
ATOM 918 C C . ALA A 1 117 ? 15.130 0.512 -2.586 1.00 72.62 117 ALA A C 1
ATOM 920 O O . ALA A 1 117 ? 14.586 0.808 -3.643 1.00 72.62 117 ALA A O 1
ATOM 921 N N . GLU A 1 118 ? 15.777 1.413 -1.838 1.00 69.88 118 GLU A N 1
ATOM 922 C CA . GLU A 1 118 ? 15.972 2.826 -2.205 1.00 69.88 118 GLU A CA 1
ATOM 923 C C . GLU A 1 118 ? 16.871 2.992 -3.442 1.00 69.88 118 GLU A C 1
ATOM 925 O O . GLU A 1 118 ? 16.672 3.897 -4.250 1.00 69.88 118 GLU A O 1
ATOM 930 N N . GLU A 1 119 ? 17.851 2.104 -3.620 1.00 69.62 119 GLU A N 1
ATOM 931 C CA . GLU A 1 119 ? 18.721 2.131 -4.791 1.00 69.62 119 GLU A CA 1
ATOM 932 C C . GLU A 1 119 ? 18.034 1.457 -5.982 1.00 69.62 119 GLU A C 1
ATOM 934 O O . GLU A 1 119 ? 17.725 0.261 -5.959 1.00 69.62 119 GLU A O 1
ATOM 939 N N . ALA A 1 120 ? 17.805 2.241 -7.040 1.00 69.94 120 ALA A N 1
ATOM 940 C CA . ALA A 1 120 ? 17.252 1.738 -8.288 1.00 69.94 120 ALA A CA 1
ATOM 941 C C . ALA A 1 120 ? 18.169 0.657 -8.872 1.00 69.94 120 ALA A C 1
ATOM 943 O O . ALA A 1 120 ? 19.365 0.881 -9.074 1.00 69.94 120 ALA A O 1
ATOM 944 N N . ARG A 1 121 ? 17.591 -0.506 -9.175 1.00 72.69 121 ARG A N 1
ATOM 945 C CA . ARG A 1 121 ? 18.320 -1.610 -9.801 1.00 72.69 121 ARG A CA 1
ATOM 946 C C . ARG A 1 121 ? 18.390 -1.393 -11.297 1.00 72.69 121 ARG A C 1
ATOM 948 O O . ARG A 1 121 ? 17.382 -1.070 -11.929 1.00 72.69 121 ARG A O 1
ATOM 955 N N . THR A 1 122 ? 19.565 -1.621 -11.864 1.00 69.81 122 THR A N 1
ATOM 956 C CA . THR A 1 122 ? 19.754 -1.508 -13.313 1.00 69.81 122 THR A CA 1
ATOM 957 C C . THR A 1 122 ? 19.301 -2.783 -14.024 1.00 69.81 122 THR A C 1
ATOM 959 O O . THR A 1 122 ? 19.264 -3.878 -13.456 1.00 69.81 122 THR A O 1
ATOM 962 N N . LEU A 1 123 ? 18.975 -2.665 -15.312 1.00 66.81 123 LEU A N 1
ATOM 963 C CA . LEU A 1 123 ? 18.561 -3.801 -16.145 1.00 66.81 123 LEU A CA 1
ATOM 964 C C . LEU A 1 123 ? 19.605 -4.932 -16.179 1.00 66.81 123 LEU A C 1
ATOM 966 O O . LEU A 1 123 ? 19.239 -6.107 -16.208 1.00 66.81 123 LEU A O 1
ATOM 970 N N . GLU A 1 124 ? 20.895 -4.598 -16.136 1.00 65.38 124 GLU A N 1
ATOM 971 C CA . GLU A 1 124 ? 21.993 -5.573 -16.173 1.00 65.38 124 GLU A CA 1
ATOM 972 C C . GLU A 1 124 ? 22.064 -6.427 -14.897 1.00 65.38 124 GLU A C 1
ATOM 974 O O . GLU A 1 124 ? 22.280 -7.641 -14.967 1.00 65.38 124 GLU A O 1
ATOM 979 N N . GLU A 1 125 ? 21.789 -5.828 -13.736 1.00 68.38 125 GLU A N 1
ATOM 980 C CA . GLU A 1 125 ? 21.732 -6.525 -12.445 1.00 68.38 125 GLU A CA 1
ATOM 981 C C . GLU A 1 125 ? 20.544 -7.488 -12.352 1.00 68.38 125 GLU A C 1
ATOM 983 O O . GLU A 1 125 ? 20.634 -8.539 -11.711 1.00 68.38 125 GLU A O 1
ATOM 988 N N . VAL A 1 126 ? 19.432 -7.146 -13.010 1.00 72.44 126 VAL A N 1
ATOM 989 C CA . VAL A 1 126 ? 18.212 -7.962 -13.028 1.00 72.44 126 VAL A CA 1
ATOM 990 C C . VAL A 1 126 ? 18.355 -9.139 -13.984 1.00 72.44 126 VAL A C 1
ATOM 992 O O . VAL A 1 126 ? 18.079 -10.277 -13.603 1.00 72.44 126 VAL A O 1
ATOM 995 N N . TYR A 1 127 ? 18.804 -8.885 -15.215 1.00 67.25 127 TYR A N 1
ATOM 996 C CA . TYR A 1 127 ? 18.942 -9.940 -16.217 1.00 67.25 127 TYR A CA 1
ATOM 997 C C . TYR A 1 127 ? 20.111 -10.882 -15.933 1.00 67.25 127 TYR A C 1
ATOM 999 O O . TYR A 1 127 ? 20.116 -11.984 -16.479 1.00 67.25 127 TYR A O 1
ATOM 1007 N N . LYS A 1 128 ? 21.085 -10.479 -15.096 1.00 68.38 128 LYS A N 1
ATOM 1008 C CA . LYS A 1 128 ? 22.288 -11.272 -14.785 1.00 68.38 128 LYS A CA 1
ATOM 1009 C C . LYS A 1 128 ? 22.869 -11.907 -16.052 1.00 68.38 128 LYS A C 1
ATOM 1011 O O . LYS A 1 128 ? 23.218 -13.086 -16.067 1.00 68.38 128 LYS A O 1
ATOM 1016 N N . SER A 1 129 ? 22.946 -11.124 -17.128 1.00 59.34 129 SER A N 1
ATOM 1017 C CA . SER A 1 129 ? 23.305 -11.583 -18.479 1.00 59.34 129 SER A CA 1
ATOM 1018 C C . SER A 1 129 ? 24.668 -12.286 -18.533 1.00 59.34 129 SER A C 1
ATOM 1020 O O . SER A 1 129 ? 24.908 -13.107 -19.413 1.00 59.34 129 SER A O 1
ATOM 1022 N N . HIS A 1 130 ? 25.537 -12.015 -17.556 1.00 58.91 130 HIS A N 1
ATOM 1023 C CA . HIS A 1 130 ? 26.838 -12.657 -17.368 1.00 58.91 130 HIS A CA 1
ATOM 1024 C C . HIS A 1 130 ? 26.797 -14.069 -16.742 1.00 58.91 130 HIS A C 1
ATOM 1026 O O . HIS A 1 130 ? 27.821 -14.749 -16.749 1.00 58.91 130 HIS A O 1
ATOM 1032 N N . LEU A 1 131 ? 25.667 -14.514 -16.178 1.00 57.97 131 LEU A N 1
ATOM 1033 C CA . LEU A 1 131 ? 25.521 -15.804 -15.477 1.00 57.97 131 LEU A CA 1
ATOM 1034 C C . LEU A 1 131 ? 24.803 -16.885 -16.294 1.00 57.97 131 LEU A C 1
ATOM 1036 O O . LEU A 1 131 ? 24.929 -18.064 -15.965 1.00 57.97 131 LEU A O 1
ATOM 1040 N N . GLU A 1 132 ? 24.076 -16.523 -17.351 1.00 58.66 132 GLU A N 1
ATOM 1041 C CA . GLU A 1 132 ? 23.523 -17.511 -18.277 1.00 58.66 132 GLU A CA 1
ATOM 1042 C C . GLU A 1 132 ? 24.497 -17.729 -19.446 1.00 58.66 132 GLU A C 1
ATOM 1044 O O . GLU A 1 132 ? 24.840 -16.770 -20.142 1.00 58.66 132 GLU A O 1
ATOM 1049 N N . PRO A 1 133 ? 24.948 -18.972 -19.724 1.00 53.03 133 PRO A N 1
ATOM 1050 C CA . PRO A 1 133 ? 25.600 -19.244 -20.994 1.00 53.03 133 PRO A CA 1
ATOM 1051 C C . PRO A 1 133 ? 24.577 -18.931 -22.080 1.00 53.03 133 PRO A C 1
ATOM 1053 O O . PRO A 1 133 ? 23.435 -19.380 -21.979 1.00 53.03 133 PRO A O 1
ATOM 1056 N N . ALA A 1 134 ? 24.986 -18.152 -23.082 1.00 57.12 134 ALA A N 1
ATOM 1057 C CA . ALA A 1 134 ? 24.162 -17.728 -24.204 1.00 57.12 134 ALA A CA 1
ATOM 1058 C C . ALA A 1 134 ? 23.530 -18.939 -24.914 1.00 57.12 134 ALA A C 1
ATOM 1060 O O . ALA A 1 134 ? 24.015 -19.414 -25.940 1.00 57.12 134 ALA A O 1
ATOM 1061 N N . ARG A 1 135 ? 22.413 -19.448 -24.381 1.00 57.31 135 ARG A N 1
ATOM 1062 C CA . ARG A 1 135 ? 21.435 -20.192 -25.158 1.00 57.31 135 ARG A CA 1
ATOM 1063 C C . ARG A 1 135 ? 21.047 -19.211 -26.233 1.00 57.31 135 ARG A C 1
ATOM 1065 O O . ARG A 1 135 ? 20.563 -18.132 -25.915 1.00 57.31 135 ARG A O 1
ATOM 1072 N N . SER A 1 136 ? 21.385 -19.551 -27.469 1.00 55.50 136 SER A N 1
ATOM 1073 C CA . SER A 1 136 ? 21.152 -18.746 -28.657 1.00 55.50 136 SER A CA 1
ATOM 1074 C C . SER A 1 136 ? 19.696 -18.283 -28.678 1.00 55.50 136 SER A C 1
ATOM 1076 O O . SER A 1 136 ? 18.816 -18.990 -29.173 1.00 55.50 136 SER A O 1
ATOM 1078 N N . MET A 1 137 ? 19.447 -17.113 -28.091 1.00 52.97 137 MET A N 1
ATOM 1079 C CA . MET A 1 137 ? 18.197 -16.383 -28.167 1.00 52.97 137 MET A CA 1
ATOM 1080 C C . MET A 1 137 ? 18.134 -15.920 -29.612 1.00 52.97 137 MET A C 1
ATOM 1082 O O . MET A 1 137 ? 18.724 -14.908 -29.989 1.00 52.97 137 MET A O 1
ATOM 1086 N N . ALA A 1 138 ? 17.546 -16.780 -30.441 1.00 51.22 138 ALA A N 1
ATOM 1087 C CA . ALA A 1 138 ? 17.342 -16.559 -31.856 1.00 51.22 138 ALA A CA 1
ATOM 1088 C C . ALA A 1 138 ? 16.804 -15.142 -32.054 1.00 51.22 138 ALA A C 1
ATOM 1090 O O . ALA A 1 138 ? 15.772 -14.819 -31.473 1.00 51.22 138 ALA A O 1
ATOM 1091 N N . ALA A 1 139 ? 17.559 -14.332 -32.809 1.00 53.72 139 ALA A N 1
ATOM 1092 C CA . ALA A 1 139 ? 17.237 -12.990 -33.293 1.00 53.72 139 ALA A CA 1
ATOM 1093 C C . ALA A 1 139 ? 16.034 -12.348 -32.585 1.00 53.72 139 ALA A C 1
ATOM 1095 O O . ALA A 1 139 ? 14.954 -12.216 -33.163 1.00 53.72 139 ALA A O 1
ATOM 1096 N N . VAL A 1 140 ? 16.206 -12.000 -31.307 1.00 55.16 140 VAL A N 1
ATOM 1097 C CA . VAL A 1 140 ? 15.183 -11.238 -30.599 1.00 55.16 140 VAL A CA 1
ATOM 1098 C C . VAL A 1 140 ? 15.114 -9.894 -31.300 1.00 55.16 140 VAL A C 1
ATOM 1100 O O . VAL A 1 140 ? 16.115 -9.183 -31.382 1.00 55.16 140 VAL A O 1
ATOM 1103 N N . ASP A 1 141 ? 13.944 -9.578 -31.845 1.00 63.72 141 ASP A N 1
ATOM 1104 C CA . ASP A 1 141 ? 13.660 -8.274 -32.424 1.00 63.72 141 ASP A CA 1
ATOM 1105 C C . ASP A 1 141 ? 14.043 -7.195 -31.399 1.00 63.72 141 ASP A C 1
ATOM 1107 O O . ASP A 1 141 ? 13.481 -7.140 -30.300 1.00 63.72 141 ASP A O 1
ATOM 1111 N N . SER A 1 142 ? 15.054 -6.387 -31.730 1.00 70.38 142 SER A N 1
ATOM 1112 C CA . SER A 1 142 ? 15.657 -5.415 -30.812 1.00 70.38 142 SER A CA 1
ATOM 1113 C C . SER A 1 142 ? 14.609 -4.455 -30.241 1.00 70.38 142 SER A C 1
ATOM 1115 O O . SER A 1 142 ? 14.697 -4.083 -29.072 1.00 70.38 142 SER A O 1
ATOM 1117 N N . ALA A 1 143 ? 13.560 -4.143 -31.009 1.00 68.50 143 ALA A N 1
ATOM 1118 C CA . ALA A 1 143 ? 12.448 -3.319 -30.545 1.00 68.50 143 ALA A CA 1
ATOM 1119 C C . ALA A 1 143 ? 11.634 -3.999 -29.427 1.00 68.50 143 ALA A C 1
ATOM 1121 O O . ALA A 1 143 ? 11.256 -3.356 -28.447 1.00 68.50 143 ALA A O 1
ATOM 1122 N N . ARG A 1 144 ? 11.401 -5.314 -29.524 1.00 73.19 144 ARG A N 1
ATOM 1123 C CA . ARG A 1 144 ? 10.688 -6.087 -28.492 1.00 73.19 144 ARG A CA 1
ATOM 1124 C C . ARG A 1 144 ? 11.546 -6.310 -27.251 1.00 73.19 144 ARG A C 1
ATOM 1126 O O . ARG A 1 144 ? 11.017 -6.262 -26.145 1.00 73.19 144 ARG A O 1
ATOM 1133 N N . ALA A 1 145 ? 12.853 -6.506 -27.424 1.00 73.56 145 ALA A N 1
ATOM 1134 C CA . ALA A 1 145 ? 13.794 -6.595 -26.308 1.00 73.56 145 ALA A CA 1
ATOM 1135 C C . ALA A 1 145 ? 13.841 -5.286 -25.502 1.00 73.56 145 ALA A C 1
ATOM 1137 O O . ALA A 1 145 ? 13.768 -5.318 -24.275 1.00 73.56 145 ALA A O 1
ATOM 1138 N N . ASN A 1 146 ? 13.881 -4.135 -26.181 1.00 76.00 146 ASN A N 1
ATOM 1139 C CA . ASN A 1 146 ? 13.892 -2.826 -25.524 1.00 76.00 146 ASN A CA 1
ATOM 1140 C C . ASN A 1 146 ? 12.587 -2.551 -24.766 1.00 76.00 146 ASN A C 1
ATOM 1142 O O . ASN A 1 146 ? 12.620 -2.060 -23.638 1.00 76.00 146 ASN A O 1
ATOM 1146 N N . LEU A 1 147 ? 11.443 -2.921 -25.347 1.00 77.31 147 LEU A N 1
ATOM 1147 C CA . LEU A 1 147 ? 10.139 -2.824 -24.692 1.00 77.31 147 LEU A CA 1
ATOM 1148 C C . LEU A 1 147 ? 10.045 -3.745 -23.462 1.00 77.31 147 LEU A C 1
ATOM 1150 O O . LEU A 1 147 ? 9.608 -3.312 -22.397 1.00 77.31 147 LEU A O 1
ATOM 1154 N N . ALA A 1 148 ? 10.523 -4.987 -23.553 1.00 78.06 148 ALA A N 1
ATOM 1155 C CA . ALA A 1 148 ? 10.611 -5.872 -22.390 1.00 78.06 148 ALA A CA 1
ATOM 1156 C C . ALA A 1 148 ? 11.515 -5.283 -21.291 1.00 78.06 148 ALA A C 1
ATOM 1158 O O . ALA A 1 148 ? 11.165 -5.330 -20.113 1.00 78.06 148 ALA A O 1
ATOM 1159 N N . GLY A 1 149 ? 12.626 -4.648 -21.676 1.00 77.38 149 GLY A N 1
ATOM 1160 C CA . GLY A 1 149 ? 13.473 -3.876 -20.768 1.00 77.38 149 GLY A CA 1
ATOM 1161 C C . GLY A 1 149 ? 12.710 -2.764 -20.042 1.00 77.38 149 GLY A C 1
ATOM 1162 O O . GLY A 1 149 ? 12.828 -2.645 -18.827 1.00 77.38 149 GLY A O 1
ATOM 1163 N N . THR A 1 150 ? 11.851 -2.006 -20.735 1.00 77.88 150 THR A N 1
ATOM 1164 C CA . THR A 1 150 ? 11.056 -0.946 -20.081 1.00 77.88 150 THR A CA 1
ATOM 1165 C C . THR A 1 150 ? 10.113 -1.476 -19.001 1.00 77.88 150 THR A C 1
ATOM 1167 O O . THR A 1 150 ? 10.040 -0.891 -17.922 1.00 77.88 150 THR A O 1
ATOM 1170 N N . PHE A 1 151 ? 9.453 -2.614 -19.237 1.00 79.88 151 PHE A N 1
ATOM 1171 C CA . PHE A 1 151 ? 8.575 -3.222 -18.234 1.00 79.88 151 PHE A CA 1
ATOM 1172 C C . PHE A 1 151 ? 9.346 -3.763 -17.037 1.00 79.88 151 PHE A C 1
ATOM 1174 O O . PHE A 1 151 ? 8.941 -3.543 -15.899 1.00 79.88 151 PHE A O 1
ATOM 1181 N N . VAL A 1 152 ? 10.463 -4.450 -17.280 1.00 79.81 152 VAL A N 1
ATOM 1182 C CA . VAL A 1 152 ? 11.286 -4.997 -16.196 1.00 79.81 152 VAL A CA 1
ATOM 1183 C C . VAL A 1 152 ? 11.837 -3.878 -15.322 1.00 79.81 152 VAL A C 1
ATOM 1185 O O . VAL A 1 152 ? 11.745 -3.977 -14.102 1.00 79.81 152 VAL A O 1
ATOM 1188 N N . ASN A 1 153 ? 12.324 -2.790 -15.922 1.00 78.31 153 ASN A N 1
ATOM 1189 C CA . ASN A 1 153 ? 12.770 -1.633 -15.156 1.00 78.31 153 ASN A CA 1
ATOM 1190 C C . ASN A 1 153 ? 11.638 -1.052 -14.293 1.00 78.31 153 ASN A C 1
ATOM 1192 O O . ASN A 1 153 ? 11.825 -0.845 -13.097 1.00 78.31 153 ASN A O 1
ATOM 1196 N N . ALA A 1 154 ? 10.452 -0.844 -14.867 1.00 78.44 154 ALA A N 1
ATOM 1197 C CA . ALA A 1 154 ? 9.345 -0.263 -14.117 1.00 78.44 154 ALA A CA 1
ATOM 1198 C C . ALA A 1 154 ? 8.842 -1.161 -12.984 1.00 78.44 154 ALA A C 1
ATOM 1200 O O . ALA A 1 154 ? 8.568 -0.658 -11.903 1.00 78.44 154 ALA A O 1
ATOM 1201 N N . PHE A 1 155 ? 8.766 -2.481 -13.179 1.00 80.00 155 PHE A N 1
ATOM 1202 C CA . PHE A 1 155 ? 8.325 -3.387 -12.114 1.00 80.00 155 PHE A CA 1
ATOM 1203 C C . PHE A 1 155 ? 9.354 -3.562 -11.001 1.00 80.00 155 PHE A C 1
ATOM 1205 O O . PHE A 1 155 ? 8.976 -3.680 -9.838 1.00 80.00 155 PHE A O 1
ATOM 1212 N N . VAL A 1 156 ? 10.643 -3.593 -11.339 1.00 78.19 156 VAL A N 1
ATOM 1213 C CA . VAL A 1 156 ? 11.703 -3.740 -10.335 1.00 78.19 156 VAL A CA 1
ATOM 1214 C C . VAL A 1 156 ? 11.846 -2.464 -9.510 1.00 78.19 156 VAL A C 1
ATOM 1216 O O . VAL A 1 156 ? 12.040 -2.541 -8.301 1.00 78.19 156 VAL A O 1
ATOM 1219 N N . ASN A 1 157 ? 11.678 -1.311 -10.152 1.00 76.56 157 ASN A N 1
ATOM 1220 C CA . ASN A 1 157 ? 11.797 0.003 -9.534 1.00 76.56 157 ASN A CA 1
ATOM 1221 C C . ASN A 1 157 ? 10.412 0.639 -9.291 1.00 76.56 157 ASN A C 1
ATOM 1223 O O . ASN A 1 157 ? 10.232 1.851 -9.385 1.00 76.56 157 ASN A O 1
ATOM 1227 N N . ALA A 1 158 ? 9.392 -0.176 -9.018 1.00 78.75 158 ALA A N 1
ATOM 1228 C CA . ALA A 1 158 ? 8.040 0.316 -8.787 1.00 78.75 158 ALA A CA 1
ATOM 1229 C C . ALA A 1 158 ? 7.972 1.072 -7.453 1.00 78.75 158 ALA A C 1
ATOM 1231 O O . ALA A 1 158 ? 8.097 0.477 -6.383 1.00 78.75 158 ALA A O 1
ATOM 1232 N N . GLY A 1 159 ? 7.749 2.385 -7.512 1.00 69.56 159 GLY A N 1
ATOM 1233 C CA . GLY A 1 159 ? 7.405 3.188 -6.345 1.00 69.56 159 GLY A CA 1
ATOM 1234 C C . GLY A 1 159 ? 8.547 3.666 -5.438 1.00 69.56 159 GLY A C 1
ATOM 1235 O O . GLY A 1 159 ? 8.282 4.471 -4.551 1.00 69.56 159 GLY A O 1
ATOM 1236 N N . PHE A 1 160 ? 9.790 3.222 -5.636 1.00 68.25 160 PHE A N 1
ATOM 1237 C CA . PHE A 1 160 ? 10.936 3.629 -4.799 1.00 68.25 160 PHE A CA 1
ATOM 1238 C C . PHE A 1 160 ? 11.933 4.552 -5.505 1.00 68.25 160 PHE A C 1
ATOM 1240 O O . PHE A 1 160 ? 12.856 5.060 -4.877 1.00 68.25 160 PHE A O 1
ATOM 1247 N N . GLY A 1 161 ? 11.735 4.802 -6.796 1.00 63.53 161 GLY A N 1
ATOM 1248 C CA . GLY A 1 161 ? 12.648 5.578 -7.625 1.00 63.53 161 GLY A CA 1
ATOM 1249 C C . GLY A 1 161 ? 12.773 4.946 -9.000 1.00 63.53 161 GLY A C 1
ATOM 1250 O O . GLY A 1 161 ? 12.179 3.912 -9.265 1.00 63.53 161 GLY A O 1
ATOM 1251 N N . ASN A 1 162 ? 13.521 5.566 -9.903 1.00 58.59 162 ASN A N 1
ATOM 1252 C CA . ASN A 1 162 ? 13.719 5.043 -11.251 1.00 58.59 162 ASN A CA 1
ATOM 1253 C C . ASN A 1 162 ? 15.208 5.015 -11.591 1.00 58.59 162 ASN A C 1
ATOM 1255 O O . ASN A 1 162 ? 15.996 5.761 -11.007 1.00 58.59 162 ASN A O 1
ATOM 1259 N N . ASP A 1 163 ? 15.585 4.184 -12.560 1.00 58.97 163 ASP A N 1
ATOM 1260 C CA . ASP A 1 163 ? 16.950 4.149 -13.081 1.00 58.97 163 ASP A CA 1
ATOM 1261 C C . ASP A 1 163 ? 17.343 5.536 -13.638 1.00 58.97 163 ASP A C 1
ATOM 1263 O O . ASP A 1 163 ? 16.561 6.199 -14.338 1.00 58.97 163 ASP A O 1
ATOM 1267 N N . LYS A 1 164 ? 18.572 5.982 -13.339 1.00 55.50 164 LYS A N 1
ATOM 1268 C CA . LYS A 1 164 ? 19.121 7.286 -13.758 1.00 55.50 164 LYS A CA 1
ATOM 1269 C C . LYS A 1 164 ? 19.094 7.456 -15.279 1.00 55.50 164 LYS A C 1
ATOM 1271 O O . LYS A 1 164 ? 18.983 8.568 -15.790 1.00 55.50 164 LYS A O 1
ATOM 1276 N N . LEU A 1 165 ? 19.152 6.347 -16.013 1.00 51.25 165 LEU A N 1
ATOM 1277 C CA . LEU A 1 165 ? 19.121 6.329 -17.475 1.00 51.25 165 LEU A CA 1
ATOM 1278 C C . LEU A 1 165 ? 17.719 6.549 -18.072 1.00 51.25 165 LEU A C 1
ATOM 1280 O O . LEU A 1 165 ? 17.612 6.888 -19.249 1.00 51.25 165 LEU A O 1
ATOM 1284 N N . MET A 1 166 ? 16.654 6.379 -17.283 1.00 56.62 166 MET A N 1
ATOM 1285 C CA . MET A 1 166 ? 15.262 6.465 -17.747 1.00 56.62 166 MET A CA 1
ATOM 1286 C C . MET A 1 166 ? 14.595 7.798 -17.388 1.00 56.62 166 MET A C 1
ATOM 1288 O O . MET A 1 166 ? 13.819 8.317 -18.185 1.00 56.62 166 MET A O 1
ATOM 1292 N N . VAL A 1 167 ? 14.904 8.367 -16.216 1.00 54.50 167 VAL A N 1
ATOM 1293 C CA . VAL A 1 167 ? 14.288 9.623 -15.725 1.00 54.50 167 VAL A CA 1
ATOM 1294 C C . VAL A 1 167 ? 15.232 10.820 -15.799 1.00 54.50 167 VAL A C 1
ATOM 1296 O O . VAL A 1 167 ? 14.780 11.943 -16.003 1.00 54.50 167 VAL A O 1
ATOM 1299 N N . THR A 1 168 ? 16.540 10.607 -15.652 1.00 51.25 168 THR A N 1
ATOM 1300 C CA . THR A 1 168 ? 17.530 11.696 -15.575 1.00 51.25 168 THR A CA 1
ATOM 1301 C C . THR A 1 168 ? 18.211 11.994 -16.913 1.00 51.25 168 THR A C 1
ATOM 1303 O O . THR A 1 168 ? 19.056 12.883 -16.985 1.00 51.25 168 THR A O 1
ATOM 1306 N N . ALA A 1 169 ? 17.851 11.277 -17.981 1.00 50.34 169 ALA A N 1
ATOM 1307 C CA . ALA A 1 169 ? 18.344 11.558 -19.322 1.00 50.34 169 ALA A CA 1
ATOM 1308 C C . ALA A 1 169 ? 17.672 12.820 -19.899 1.00 50.34 169 ALA A C 1
ATOM 1310 O O . ALA A 1 169 ? 16.448 12.966 -19.860 1.00 50.34 169 ALA A O 1
ATOM 1311 N N . GLU A 1 170 ? 18.482 13.732 -20.445 1.00 48.03 170 GLU A N 1
ATOM 1312 C CA . GLU A 1 170 ? 18.015 14.916 -21.177 1.00 48.03 170 GLU A CA 1
ATOM 1313 C C . GLU A 1 170 ? 17.063 14.529 -22.324 1.00 48.03 170 GLU A C 1
ATOM 1315 O O . GLU A 1 170 ? 17.147 13.429 -22.876 1.00 48.03 170 GLU A O 1
ATOM 1320 N N . GLU A 1 171 ? 16.157 15.444 -22.692 1.00 50.62 171 GLU A N 1
ATOM 1321 C CA . GLU A 1 171 ? 15.018 15.220 -23.606 1.00 50.62 171 GLU A CA 1
ATOM 1322 C C . GLU A 1 171 ? 15.377 14.528 -24.930 1.00 50.62 171 GLU A C 1
ATOM 1324 O O . GLU A 1 171 ? 14.553 13.796 -25.463 1.00 50.62 171 GLU A O 1
ATOM 1329 N N . GLY A 1 172 ? 16.604 14.679 -25.435 1.00 46.19 172 GLY A N 1
ATOM 1330 C CA . GLY A 1 172 ? 17.057 14.043 -26.678 1.00 46.19 172 GLY A CA 1
ATOM 1331 C C . GLY A 1 172 ? 17.615 12.618 -26.541 1.00 46.19 172 GLY A C 1
ATOM 1332 O O . GLY A 1 172 ? 17.809 11.952 -27.553 1.00 46.19 172 GLY A O 1
ATOM 1333 N N . ASN A 1 173 ? 17.884 12.137 -25.322 1.00 50.41 173 ASN A N 1
ATOM 1334 C CA . ASN A 1 173 ? 18.493 10.823 -25.061 1.00 50.41 173 ASN A CA 1
ATOM 1335 C C . ASN A 1 173 ? 17.595 9.905 -24.213 1.00 50.41 173 ASN A C 1
ATOM 1337 O O . ASN A 1 173 ? 18.012 8.818 -23.801 1.00 50.41 173 ASN A O 1
ATOM 1341 N N . SER A 1 174 ? 16.364 10.351 -23.948 1.00 62.09 174 SER A N 1
ATOM 1342 C CA . SER A 1 174 ? 15.381 9.601 -23.178 1.00 62.09 174 SER A CA 1
ATOM 1343 C C . SER A 1 174 ? 15.050 8.284 -23.875 1.00 62.09 174 SER A C 1
ATOM 1345 O O . SER A 1 174 ? 14.748 8.232 -25.070 1.00 62.09 174 SER A O 1
ATOM 1347 N N . TRP A 1 175 ? 15.095 7.198 -23.105 1.00 65.31 175 TRP A N 1
ATOM 1348 C CA . TRP A 1 175 ? 14.805 5.841 -23.569 1.00 65.31 175 TRP A CA 1
ATOM 1349 C C . TRP A 1 175 ? 13.416 5.705 -24.213 1.00 65.31 175 TRP A C 1
ATOM 1351 O O . TRP A 1 175 ? 13.198 4.809 -25.026 1.00 65.31 175 TRP A O 1
ATOM 1361 N N . ILE A 1 176 ? 12.499 6.627 -23.907 1.00 69.06 176 ILE A N 1
ATOM 1362 C CA . ILE A 1 176 ? 11.165 6.724 -24.509 1.00 69.06 176 ILE A CA 1
ATOM 1363 C C . ILE A 1 176 ? 11.260 6.831 -26.038 1.00 69.06 176 ILE A C 1
ATOM 1365 O O . ILE A 1 176 ? 10.587 6.083 -26.743 1.00 69.06 176 ILE A O 1
ATOM 1369 N N . TYR A 1 177 ? 12.156 7.681 -26.552 1.00 70.06 177 TYR A N 1
ATOM 1370 C CA . TYR A 1 177 ? 12.299 7.943 -27.990 1.00 70.06 177 TYR A CA 1
ATOM 1371 C C . TYR A 1 177 ? 13.026 6.827 -28.755 1.00 70.06 177 TYR A C 1
ATOM 1373 O O . TYR A 1 177 ? 13.073 6.847 -29.984 1.00 70.06 177 TYR A O 1
ATOM 1381 N N . LYS A 1 178 ? 13.582 5.828 -28.054 1.00 71.50 178 LYS A N 1
ATOM 1382 C CA . LYS A 1 178 ? 14.151 4.624 -28.687 1.00 71.50 178 LYS A CA 1
ATOM 1383 C C . LYS A 1 178 ? 13.071 3.635 -29.132 1.00 71.50 178 LY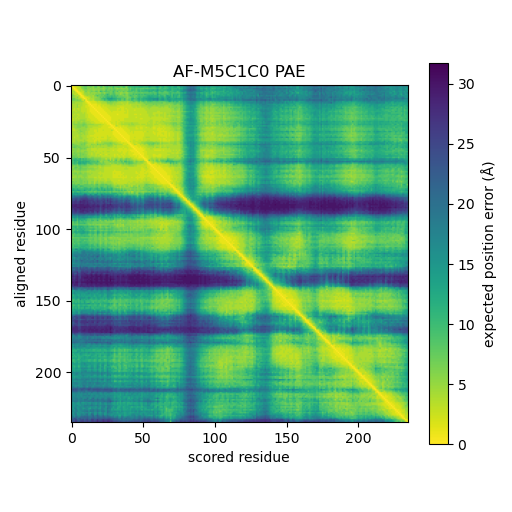S A C 1
ATOM 1385 O O . LYS A 1 178 ? 13.336 2.795 -29.993 1.00 71.50 178 LYS A O 1
ATOM 1390 N N . ASN A 1 179 ? 11.872 3.725 -28.558 1.00 70.12 179 ASN A N 1
ATOM 1391 C CA . ASN A 1 179 ? 10.726 2.899 -28.923 1.00 70.12 179 ASN A CA 1
ATOM 1392 C C . ASN A 1 179 ? 9.830 3.626 -29.939 1.00 70.12 179 ASN A C 1
ATOM 1394 O O . ASN A 1 179 ? 9.919 4.838 -30.090 1.00 70.12 179 ASN A O 1
ATOM 1398 N N . LYS A 1 180 ? 8.963 2.890 -30.648 1.00 73.50 180 LYS A N 1
ATOM 1399 C CA . LYS A 1 180 ? 8.010 3.448 -31.628 1.00 73.50 180 LYS A CA 1
ATOM 1400 C C . LYS A 1 180 ? 6.562 3.188 -31.224 1.00 73.50 180 LYS A C 1
ATOM 1402 O O . LYS A 1 180 ? 6.283 2.161 -30.601 1.00 73.50 180 LYS A O 1
ATOM 1407 N N . ASP A 1 181 ? 5.667 4.097 -31.605 1.00 77.06 181 ASP A N 1
ATOM 1408 C CA . ASP A 1 181 ? 4.209 4.005 -31.453 1.00 77.06 181 ASP A CA 1
ATOM 1409 C C . ASP A 1 181 ? 3.789 3.607 -30.020 1.00 77.06 181 ASP A C 1
ATOM 1411 O O . ASP A 1 181 ? 4.105 4.282 -29.039 1.00 77.06 181 ASP A O 1
ATOM 1415 N N . HIS A 1 182 ? 3.148 2.445 -29.862 1.00 75.81 182 HIS A N 1
ATOM 1416 C CA . HIS A 1 182 ? 2.727 1.892 -28.570 1.00 75.81 182 HIS A CA 1
ATOM 1417 C C . HIS A 1 182 ? 3.882 1.643 -27.585 1.00 75.81 182 HIS A C 1
ATOM 1419 O O . HIS A 1 182 ? 3.666 1.562 -26.373 1.00 75.81 182 HIS A O 1
ATOM 1425 N N . GLY A 1 183 ? 5.115 1.518 -28.080 1.00 74.44 183 GLY A N 1
ATOM 1426 C CA . GLY A 1 183 ? 6.296 1.389 -27.238 1.00 74.44 183 GLY A CA 1
ATOM 1427 C C . GLY A 1 183 ? 6.720 2.700 -26.573 1.00 74.44 183 GLY A C 1
ATOM 1428 O O . GLY A 1 183 ? 7.287 2.647 -25.482 1.00 74.44 183 GLY A O 1
ATOM 1429 N N . MET A 1 184 ? 6.407 3.856 -27.173 1.00 75.88 184 MET A N 1
ATOM 1430 C CA . MET A 1 184 ? 6.588 5.162 -26.523 1.00 75.88 184 MET A CA 1
ATOM 1431 C C . MET A 1 184 ? 5.562 5.340 -25.403 1.00 75.88 184 MET A C 1
ATOM 1433 O O . MET A 1 184 ? 5.929 5.685 -24.283 1.00 75.88 184 MET A O 1
ATOM 1437 N N . LEU A 1 185 ? 4.301 4.986 -25.679 1.00 79.06 185 LEU A N 1
ATOM 1438 C CA . LEU A 1 185 ? 3.212 4.976 -24.695 1.00 79.06 185 LEU A CA 1
ATOM 1439 C C . LEU A 1 185 ? 3.557 4.085 -23.492 1.00 79.06 185 LEU A C 1
ATOM 1441 O O . LEU A 1 185 ? 3.416 4.495 -22.342 1.00 79.06 185 LEU A O 1
ATOM 1445 N N . SER A 1 186 ? 4.065 2.876 -23.749 1.00 78.88 186 SER A N 1
ATOM 1446 C CA . SER A 1 186 ? 4.458 1.942 -22.687 1.00 78.88 186 SER A CA 1
ATOM 1447 C C . SER A 1 186 ? 5.640 2.472 -21.875 1.00 78.88 186 SER A C 1
ATOM 1449 O O . SER A 1 186 ? 5.621 2.390 -20.651 1.00 78.88 186 SER A O 1
ATOM 1451 N N . ALA A 1 187 ? 6.645 3.060 -22.532 1.00 76.69 187 ALA A N 1
ATOM 1452 C CA . ALA A 1 187 ? 7.801 3.634 -21.851 1.00 76.69 187 ALA A CA 1
ATOM 1453 C C . ALA A 1 187 ? 7.412 4.833 -20.969 1.00 76.69 187 ALA A C 1
ATOM 1455 O O 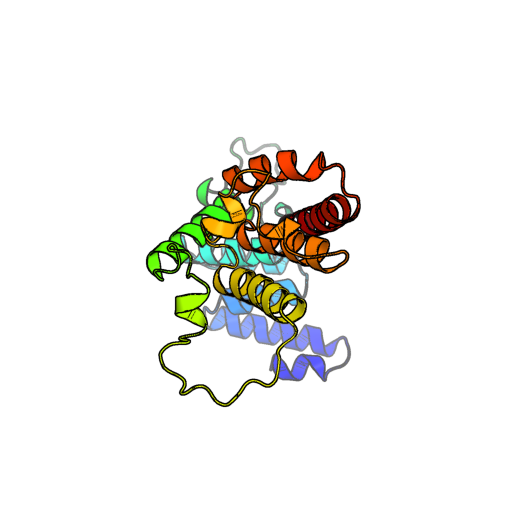. ALA A 1 187 ? 7.826 4.895 -19.814 1.00 76.69 187 ALA A O 1
ATOM 1456 N N . ALA A 1 188 ? 6.569 5.739 -21.462 1.00 76.88 188 ALA A N 1
ATOM 1457 C CA . ALA A 1 188 ? 6.089 6.883 -20.693 1.00 76.88 188 ALA A CA 1
ATOM 1458 C C . ALA A 1 188 ? 5.196 6.463 -19.508 1.00 76.88 188 ALA A C 1
ATOM 1460 O O . ALA A 1 188 ? 5.378 6.956 -18.395 1.00 76.88 188 ALA A O 1
ATOM 1461 N N . ALA A 1 189 ? 4.300 5.485 -19.693 1.00 78.00 189 ALA A N 1
ATOM 1462 C CA . ALA A 1 189 ? 3.514 4.916 -18.594 1.00 78.00 189 ALA A CA 1
ATOM 1463 C C . ALA A 1 189 ? 4.400 4.227 -17.536 1.00 78.00 189 ALA A C 1
ATOM 1465 O O . ALA A 1 189 ? 4.142 4.330 -16.336 1.00 78.00 189 ALA A O 1
ATOM 1466 N N . SER A 1 190 ? 5.477 3.567 -17.974 1.00 76.94 190 SER A N 1
ATOM 1467 C CA . SER A 1 190 ? 6.446 2.901 -17.098 1.00 76.94 190 SER A CA 1
ATOM 1468 C C . SER A 1 190 ? 7.171 3.889 -16.170 1.00 76.94 190 SER A C 1
ATOM 1470 O O . SER A 1 190 ? 7.445 3.559 -15.018 1.00 76.94 190 SER A O 1
ATOM 1472 N N . LEU A 1 191 ? 7.392 5.133 -16.624 1.00 74.44 191 LEU A N 1
ATOM 1473 C CA . LEU A 1 191 ? 7.917 6.201 -15.772 1.00 74.44 191 LEU A CA 1
ATOM 1474 C C . LEU A 1 191 ? 6.918 6.587 -14.679 1.00 74.44 191 LEU A C 1
ATOM 1476 O O . LEU A 1 191 ? 7.304 6.690 -13.520 1.00 74.44 191 LEU A O 1
ATOM 1480 N N . GLY A 1 192 ? 5.635 6.735 -15.017 1.00 74.00 192 GLY A N 1
ATOM 1481 C CA . GLY A 1 192 ? 4.597 7.064 -14.033 1.00 74.00 192 GLY A CA 1
ATOM 1482 C C . GLY A 1 192 ? 4.504 6.036 -12.900 1.00 74.00 192 GLY A C 1
ATOM 1483 O O . GLY A 1 192 ? 4.320 6.405 -11.744 1.00 74.00 192 GLY A O 1
ATOM 1484 N N . LEU A 1 193 ? 4.711 4.752 -13.212 1.00 76.38 193 LEU A N 1
ATOM 1485 C CA . LEU A 1 193 ? 4.702 3.673 -12.221 1.00 76.38 193 LEU A CA 1
ATOM 1486 C C . LEU A 1 193 ? 5.894 3.734 -11.251 1.00 76.38 193 LEU A C 1
ATOM 1488 O O . LEU A 1 193 ? 5.741 3.464 -10.059 1.00 76.38 193 LEU A O 1
ATOM 1492 N N . SER A 1 194 ? 7.075 4.121 -11.726 1.00 74.94 194 SER A N 1
ATOM 1493 C CA . SER A 1 194 ? 8.249 4.272 -10.861 1.00 74.94 194 SER A CA 1
ATOM 1494 C C . SER A 1 194 ? 8.170 5.500 -9.949 1.00 74.94 194 SER A C 1
ATOM 1496 O O . SER A 1 194 ? 8.644 5.441 -8.818 1.00 74.94 194 SER A O 1
ATOM 1498 N N . LEU A 1 195 ? 7.546 6.594 -10.405 1.00 73.75 195 LEU A N 1
ATOM 1499 C CA . LEU A 1 195 ? 7.393 7.838 -9.632 1.00 73.75 195 LEU A CA 1
ATOM 1500 C C . LEU A 1 195 ? 6.126 7.879 -8.747 1.00 73.75 195 LEU A C 1
ATOM 1502 O O . LEU A 1 195 ? 5.787 8.929 -8.208 1.00 73.75 195 LEU A O 1
ATOM 1506 N N . LEU A 1 196 ? 5.433 6.752 -8.556 1.00 72.50 196 LEU A N 1
ATOM 1507 C CA . LEU A 1 196 ? 4.112 6.704 -7.913 1.00 72.50 196 LEU A CA 1
ATOM 1508 C C . LEU A 1 196 ? 4.065 7.244 -6.473 1.00 72.50 196 LEU A C 1
ATOM 1510 O O . LEU A 1 196 ? 3.042 7.769 -6.054 1.00 72.50 196 LEU A O 1
ATOM 1514 N N . TRP A 1 197 ? 5.139 7.111 -5.697 1.00 75.31 197 TRP A N 1
ATOM 1515 C CA . TRP A 1 197 ? 5.164 7.576 -4.301 1.00 75.31 197 TRP A CA 1
ATOM 1516 C C . TRP A 1 197 ? 5.990 8.843 -4.104 1.00 75.31 197 TRP A C 1
ATOM 1518 O O . TRP A 1 197 ? 6.186 9.280 -2.968 1.00 75.31 197 TRP A O 1
ATOM 1528 N N . ASP A 1 198 ? 6.478 9.442 -5.193 1.00 74.12 198 ASP A N 1
ATOM 1529 C CA . ASP A 1 198 ? 7.275 10.658 -5.142 1.00 74.12 198 ASP A CA 1
ATOM 1530 C C . ASP A 1 198 ? 6.456 11.880 -5.560 1.00 74.12 198 ASP A C 1
ATOM 1532 O O . ASP A 1 198 ? 6.370 12.224 -6.737 1.00 74.12 198 ASP A O 1
ATOM 1536 N N . THR A 1 199 ? 5.849 12.542 -4.574 1.00 69.00 199 THR A N 1
ATOM 1537 C CA . THR A 1 199 ? 5.013 13.733 -4.782 1.00 69.00 199 THR A CA 1
ATOM 1538 C C . THR A 1 199 ? 5.790 14.894 -5.397 1.00 69.00 199 THR A C 1
ATOM 1540 O O . THR A 1 199 ? 5.246 15.616 -6.228 1.00 69.00 199 THR A O 1
ATOM 1543 N N . ASP A 1 200 ? 7.063 15.056 -5.037 1.00 71.00 200 ASP A N 1
ATOM 1544 C CA . ASP A 1 200 ? 7.838 16.250 -5.384 1.00 71.00 200 ASP A CA 1
ATOM 1545 C C . ASP A 1 200 ? 8.464 16.114 -6.777 1.00 71.00 200 ASP A C 1
ATOM 1547 O O . ASP A 1 200 ? 8.281 16.965 -7.652 1.00 71.00 200 ASP A O 1
ATOM 1551 N N . LEU A 1 201 ? 9.166 15.001 -7.019 1.00 70.19 201 LEU A N 1
ATOM 1552 C CA . LEU A 1 201 ? 9.766 14.728 -8.323 1.00 70.19 201 LEU A CA 1
ATOM 1553 C C . LEU A 1 201 ? 8.697 14.368 -9.361 1.00 70.19 201 LEU A C 1
ATOM 1555 O O . LEU A 1 201 ? 8.808 14.783 -10.517 1.00 70.19 201 LEU A O 1
ATOM 1559 N N . GLY A 1 202 ? 7.649 13.644 -8.949 1.00 68.88 202 GLY A N 1
ATOM 1560 C CA . GLY A 1 202 ? 6.538 13.243 -9.806 1.00 68.88 202 GLY A CA 1
ATOM 1561 C C . GLY A 1 202 ? 5.899 14.443 -10.492 1.00 68.88 202 GLY A C 1
ATOM 1562 O O . GLY A 1 202 ? 5.853 14.470 -11.716 1.00 68.88 202 GLY A O 1
ATOM 1563 N N . LEU A 1 203 ? 5.513 15.479 -9.738 1.00 69.88 203 LEU A N 1
ATOM 1564 C CA . LEU A 1 203 ? 4.888 16.691 -10.287 1.00 69.88 203 LEU A CA 1
ATOM 1565 C C . LEU A 1 203 ? 5.780 17.434 -11.295 1.00 69.88 203 LEU A C 1
ATOM 1567 O O . LEU A 1 203 ? 5.295 17.886 -12.330 1.00 69.88 203 LEU A O 1
ATOM 1571 N N . SER A 1 204 ? 7.089 17.518 -11.042 1.00 74.38 204 SER A N 1
ATOM 1572 C CA . SER A 1 204 ? 8.021 18.165 -11.980 1.00 74.38 204 SER A CA 1
ATOM 1573 C C . SER A 1 204 ? 8.145 17.410 -13.312 1.00 74.38 204 SER A C 1
ATOM 1575 O O . SER A 1 204 ? 8.214 18.018 -14.380 1.00 74.38 204 SER A O 1
ATOM 1577 N N . GLN A 1 205 ? 8.122 16.075 -13.263 1.00 70.12 205 GLN A N 1
ATOM 1578 C CA . GLN A 1 205 ? 8.116 15.232 -14.458 1.00 70.12 205 GLN A CA 1
ATOM 1579 C C . GLN A 1 205 ? 6.740 15.241 -15.134 1.00 70.12 205 GLN A C 1
ATOM 1581 O O . GLN A 1 205 ? 6.671 15.178 -16.361 1.00 70.12 205 GLN A O 1
ATOM 1586 N N . VAL A 1 206 ? 5.656 15.382 -14.354 1.00 65.88 206 VAL A N 1
ATOM 1587 C CA . VAL A 1 206 ? 4.294 15.531 -14.881 1.00 65.88 206 VAL A CA 1
ATOM 1588 C C . VAL A 1 206 ? 4.214 16.722 -15.816 1.00 65.88 206 VAL A C 1
ATOM 1590 O O . VAL A 1 206 ? 3.732 16.578 -16.940 1.00 65.88 206 VAL A O 1
ATOM 1593 N N . ASP A 1 207 ? 4.703 17.873 -15.372 1.00 69.75 207 ASP A N 1
ATOM 1594 C CA . ASP A 1 207 ? 4.622 19.109 -16.145 1.00 69.75 207 ASP A CA 1
ATOM 1595 C C . ASP A 1 207 ? 5.356 18.966 -17.488 1.00 69.75 207 ASP A C 1
ATOM 1597 O O . ASP A 1 207 ? 4.796 19.222 -18.552 1.00 69.75 207 ASP A O 1
ATOM 1601 N N . LYS A 1 208 ? 6.563 18.395 -17.456 1.00 71.25 208 LYS A N 1
ATOM 1602 C CA . LYS A 1 208 ? 7.413 18.199 -18.634 1.00 71.25 208 LYS A CA 1
ATOM 1603 C C . LYS A 1 208 ? 6.765 17.346 -19.733 1.00 71.25 208 LYS A C 1
ATOM 1605 O O . LYS A 1 208 ? 6.789 17.728 -20.900 1.00 71.25 208 LYS A O 1
ATOM 1610 N N . TYR A 1 209 ? 6.188 16.193 -19.386 1.00 69.44 209 TYR A N 1
ATOM 1611 C CA . TYR A 1 209 ? 5.617 15.269 -20.379 1.00 69.44 209 TYR A CA 1
ATOM 1612 C C . TYR A 1 209 ? 4.177 15.610 -20.782 1.00 69.44 209 TYR A C 1
ATOM 1614 O O . TYR A 1 209 ? 3.717 15.164 -21.833 1.00 69.44 209 TYR A O 1
ATOM 1622 N N . THR A 1 210 ? 3.471 16.436 -20.003 1.00 68.06 210 THR A N 1
ATOM 1623 C CA . THR A 1 210 ? 2.113 16.898 -20.347 1.00 68.06 210 THR A CA 1
ATOM 1624 C C . THR A 1 210 ? 2.114 17.846 -21.551 1.00 68.06 210 THR A C 1
ATOM 1626 O O . THR A 1 210 ? 1.159 17.850 -22.334 1.00 68.06 210 THR A O 1
ATOM 1629 N N . TYR A 1 211 ? 3.200 18.603 -21.740 1.00 71.38 211 TYR A N 1
ATOM 1630 C CA . TYR A 1 211 ? 3.384 19.502 -22.884 1.00 71.38 211 TYR A CA 1
ATOM 1631 C C . TYR A 1 211 ? 4.141 18.877 -24.064 1.00 71.38 211 TYR A C 1
ATOM 1633 O O . TYR A 1 211 ? 4.463 19.588 -25.013 1.00 71.38 211 TYR A O 1
ATOM 1641 N N . ALA A 1 212 ? 4.420 17.569 -24.037 1.00 69.56 212 ALA A N 1
ATOM 1642 C CA . ALA A 1 212 ? 5.072 16.899 -25.158 1.00 69.56 212 ALA A CA 1
ATOM 1643 C C . ALA A 1 212 ? 4.214 16.980 -26.439 1.00 69.56 212 ALA A C 1
ATOM 1645 O O . ALA A 1 212 ? 2.987 16.862 -26.387 1.00 69.56 212 ALA A O 1
ATOM 1646 N N . GLU A 1 213 ? 4.867 17.161 -27.593 1.00 64.31 213 GLU A N 1
ATOM 1647 C CA . GLU A 1 213 ? 4.197 17.267 -28.901 1.00 64.31 213 GLU A CA 1
ATOM 1648 C C . GLU A 1 213 ? 3.581 15.936 -29.372 1.00 64.31 213 GLU A C 1
ATOM 1650 O O . GLU A 1 213 ? 2.670 15.938 -30.199 1.00 64.31 213 GLU A O 1
ATOM 1655 N N . ASP A 1 214 ? 4.050 14.801 -28.840 1.00 73.94 214 ASP A N 1
ATOM 1656 C CA . ASP A 1 214 ? 3.596 13.467 -29.237 1.00 73.94 214 ASP A CA 1
ATOM 1657 C C . ASP A 1 214 ? 2.321 13.039 -28.482 1.00 73.94 214 ASP A C 1
ATOM 1659 O O . ASP A 1 214 ? 2.290 12.940 -27.248 1.00 73.94 214 ASP A O 1
ATOM 1663 N N . GLU A 1 215 ? 1.263 12.737 -29.241 1.00 74.44 215 GLU A N 1
ATOM 1664 C CA . GLU A 1 215 ? -0.038 12.307 -28.724 1.00 74.44 215 GLU A CA 1
ATOM 1665 C C . GLU A 1 215 ? 0.072 11.020 -27.890 1.00 74.44 215 GLU A C 1
ATOM 1667 O O . GLU A 1 215 ? -0.604 10.889 -26.866 1.00 74.44 215 GLU A O 1
ATOM 1672 N N . TYR A 1 216 ? 0.978 10.102 -28.247 1.00 75.00 216 TYR A N 1
ATOM 1673 C CA . TYR A 1 216 ? 1.157 8.854 -27.503 1.00 75.00 216 TYR A CA 1
ATOM 1674 C C . TYR A 1 216 ? 1.691 9.090 -26.091 1.00 75.00 216 TYR A C 1
ATOM 1676 O O . TYR A 1 216 ? 1.215 8.448 -25.152 1.00 75.00 216 TYR A O 1
ATOM 1684 N N . ILE A 1 217 ? 2.628 10.030 -25.929 1.00 71.88 217 ILE A N 1
ATOM 1685 C CA . ILE A 1 217 ? 3.217 10.386 -24.630 1.00 71.88 217 ILE A CA 1
ATOM 1686 C C . ILE A 1 217 ? 2.161 11.076 -23.760 1.00 71.88 217 ILE A C 1
ATOM 1688 O O . ILE A 1 217 ? 1.959 10.703 -22.598 1.00 71.88 217 ILE A O 1
ATOM 1692 N N . LYS A 1 218 ? 1.410 12.012 -24.347 1.00 74.50 218 LYS A N 1
ATOM 1693 C CA . LYS A 1 218 ? 0.355 12.759 -23.656 1.00 74.50 218 LYS A CA 1
ATOM 1694 C C . LYS A 1 218 ? -0.772 11.860 -23.135 1.00 74.50 218 LYS A C 1
ATOM 1696 O O . LYS A 1 218 ? -1.226 12.023 -21.997 1.00 74.50 218 LYS A O 1
ATOM 1701 N N . VAL A 1 219 ? -1.205 10.887 -23.940 1.00 73.25 219 VAL A N 1
ATOM 1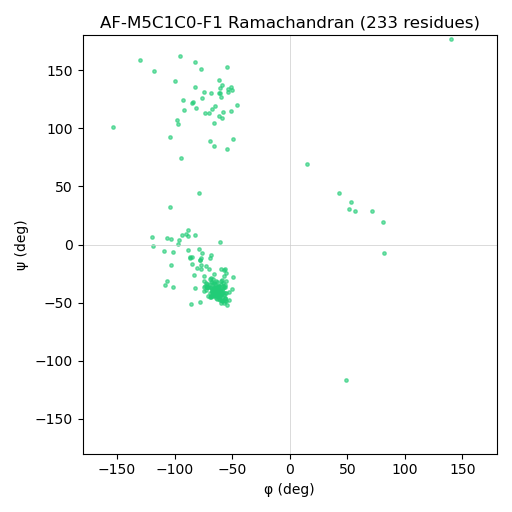702 C CA . VAL A 1 219 ? -2.263 9.935 -23.563 1.00 73.25 219 VAL A CA 1
ATOM 1703 C C . VAL A 1 219 ? -1.784 8.971 -22.474 1.00 73.25 219 VAL A C 1
ATOM 1705 O O . VAL A 1 219 ? -2.500 8.794 -21.486 1.00 73.25 219 VAL A O 1
ATOM 1708 N N . SER A 1 220 ? -0.574 8.395 -22.581 1.00 70.06 220 SER A N 1
ATOM 1709 C CA . SER A 1 220 ? -0.020 7.558 -21.495 1.00 70.06 220 SER A CA 1
ATOM 1710 C C . SER A 1 220 ? 0.044 8.298 -20.175 1.00 70.06 220 SER A C 1
ATOM 1712 O O . SER A 1 220 ? -0.255 7.729 -19.127 1.00 70.06 220 SER A O 1
ATOM 1714 N N . TRP A 1 221 ? 0.453 9.561 -20.224 1.00 69.19 221 TRP A N 1
ATOM 1715 C CA . TRP A 1 221 ? 0.697 10.321 -19.018 1.00 69.19 221 TRP A CA 1
ATOM 1716 C C . TRP A 1 221 ? -0.605 10.734 -18.334 1.00 69.19 221 TRP A C 1
ATOM 1718 O O . TRP A 1 221 ? -0.748 10.575 -17.126 1.00 69.19 221 TRP A O 1
ATOM 1728 N N . SER A 1 222 ? -1.613 11.127 -19.115 1.00 69.50 222 SER A N 1
ATOM 1729 C CA . SER A 1 222 ? -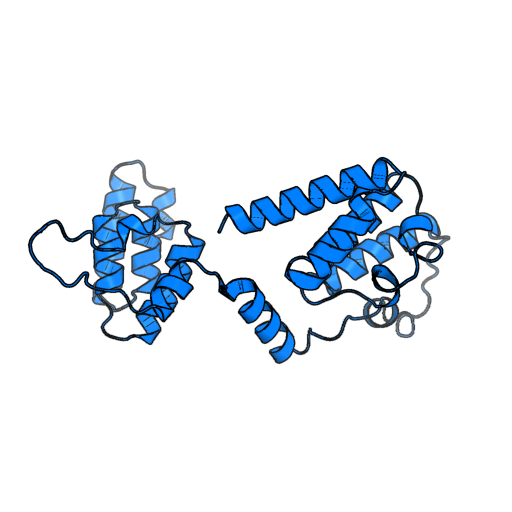2.966 11.372 -18.602 1.00 69.50 222 SER A CA 1
ATOM 1730 C C . SER A 1 222 ? -3.556 10.121 -17.936 1.00 69.50 222 SER A C 1
ATOM 1732 O O . SER A 1 222 ? -4.190 10.211 -16.885 1.00 69.50 222 SER A O 1
ATOM 1734 N N . ALA A 1 223 ? -3.315 8.936 -18.509 1.00 71.94 223 ALA A N 1
ATOM 1735 C CA . ALA A 1 223 ? -3.729 7.670 -17.908 1.00 71.94 223 ALA A CA 1
ATOM 1736 C C . ALA A 1 223 ? -2.966 7.364 -16.606 1.00 71.94 223 ALA A C 1
ATOM 1738 O O . ALA A 1 223 ? -3.580 6.933 -15.631 1.00 71.94 223 ALA A O 1
ATOM 1739 N N . ALA A 1 224 ? -1.658 7.635 -16.557 1.00 68.62 224 ALA A N 1
ATOM 1740 C CA . ALA A 1 224 ? -0.846 7.477 -15.352 1.00 68.62 224 ALA A CA 1
ATOM 1741 C C . ALA A 1 224 ? -1.278 8.441 -14.231 1.00 68.62 224 ALA A C 1
ATOM 1743 O O . ALA A 1 224 ? -1.416 8.016 -13.087 1.00 68.62 224 ALA A O 1
ATOM 1744 N N . CYS A 1 225 ? -1.578 9.704 -14.549 1.00 66.69 225 CYS A N 1
ATOM 1745 C CA . CYS A 1 225 ? -2.125 10.670 -13.593 1.00 66.69 225 CYS A CA 1
ATOM 1746 C C . CYS A 1 225 ? -3.514 10.262 -13.088 1.00 66.69 225 CYS A C 1
ATOM 1748 O O . CYS A 1 225 ? -3.770 10.346 -11.892 1.00 66.69 225 CYS A O 1
ATOM 1750 N N . ASN A 1 226 ? -4.401 9.773 -13.960 1.00 70.44 226 ASN A N 1
ATOM 1751 C CA . ASN A 1 226 ? -5.693 9.232 -13.526 1.00 70.44 226 ASN A CA 1
ATOM 1752 C C . ASN A 1 226 ? -5.527 8.009 -12.622 1.00 70.44 226 ASN A C 1
ATOM 1754 O O . ASN A 1 226 ? -6.284 7.849 -11.672 1.00 70.44 226 ASN A O 1
ATOM 1758 N N . TRP A 1 227 ? -4.534 7.161 -12.884 1.00 68.38 227 TRP A N 1
ATOM 1759 C CA . TRP A 1 227 ? -4.215 6.039 -12.009 1.00 68.38 227 TRP A CA 1
ATOM 1760 C C . TRP A 1 227 ? -3.675 6.508 -10.651 1.00 68.38 227 TRP A C 1
ATOM 1762 O O . TRP A 1 227 ? -4.114 6.003 -9.621 1.00 68.38 227 TRP A O 1
ATOM 1772 N N . TYR A 1 228 ? -2.814 7.529 -10.635 1.00 65.56 228 TYR A N 1
ATOM 1773 C CA . TYR A 1 228 ? -2.336 8.184 -9.415 1.00 65.56 228 TYR A CA 1
ATOM 1774 C C . TYR A 1 228 ? -3.498 8.771 -8.605 1.00 65.56 228 TYR A C 1
ATOM 1776 O O . TYR A 1 228 ? -3.618 8.506 -7.414 1.00 65.56 228 TYR A O 1
ATOM 1784 N N . LEU A 1 229 ? -4.396 9.514 -9.259 1.00 63.66 229 LEU A N 1
ATOM 1785 C CA . LEU A 1 229 ? -5.599 10.075 -8.644 1.00 63.66 229 LEU A CA 1
ATOM 1786 C C . LEU A 1 229 ? -6.571 8.991 -8.182 1.00 63.66 229 LEU A C 1
ATOM 1788 O O . LEU A 1 229 ? -7.233 9.190 -7.177 1.00 63.66 229 LEU A O 1
ATOM 1792 N N . ALA A 1 230 ? -6.678 7.859 -8.876 1.00 62.22 230 ALA A N 1
ATOM 1793 C CA . ALA A 1 230 ? -7.500 6.738 -8.430 1.00 62.22 230 ALA A CA 1
ATOM 1794 C C . ALA A 1 230 ? -6.897 6.050 -7.199 1.00 62.22 230 ALA A C 1
ATOM 1796 O O . ALA A 1 230 ? -7.637 5.659 -6.308 1.00 62.22 230 ALA A O 1
ATOM 1797 N N . LEU A 1 231 ? -5.569 5.940 -7.119 1.00 60.59 231 LEU A N 1
ATOM 1798 C CA . LEU A 1 231 ? -4.874 5.460 -5.925 1.00 60.59 231 LEU A CA 1
ATOM 1799 C C . LEU A 1 231 ? -5.044 6.432 -4.752 1.00 60.59 231 LEU A C 1
ATOM 1801 O O . LEU A 1 231 ? -5.366 5.989 -3.660 1.00 60.59 231 LEU A O 1
ATOM 1805 N N . TRP A 1 232 ? -4.922 7.739 -4.992 1.00 56.16 232 TRP A N 1
ATOM 1806 C CA . TRP A 1 232 ? -5.081 8.780 -3.970 1.00 56.16 232 TRP A CA 1
ATOM 1807 C C . TRP A 1 232 ? -6.534 9.049 -3.547 1.00 56.16 232 TRP A C 1
ATOM 1809 O O . TRP A 1 232 ? -6.763 9.302 -2.378 1.00 56.16 232 TRP A O 1
ATOM 1819 N N . ASN A 1 233 ? -7.517 8.990 -4.452 1.00 47.91 233 ASN A N 1
ATOM 1820 C CA . ASN A 1 233 ? -8.949 9.141 -4.126 1.00 47.91 233 ASN A CA 1
ATOM 1821 C C . ASN A 1 233 ? -9.599 7.823 -3.674 1.00 47.91 233 ASN A C 1
ATOM 1823 O O . ASN A 1 233 ? -10.737 7.824 -3.212 1.00 47.91 233 ASN A O 1
ATOM 1827 N N . SER A 1 234 ? -8.910 6.687 -3.836 1.00 42.06 234 SER A N 1
ATOM 1828 C CA . SER A 1 234 ? -9.220 5.439 -3.124 1.00 42.06 234 SER A CA 1
ATOM 1829 C C . SER A 1 234 ? -8.607 5.424 -1.709 1.00 42.06 234 SER A C 1
ATOM 1831 O O . SER A 1 234 ? -8.636 4.384 -1.041 1.00 42.06 234 SER A O 1
ATOM 1833 N N . HIS A 1 235 ? -8.041 6.548 -1.258 1.00 39.91 235 HIS A N 1
ATOM 1834 C CA . HIS A 1 235 ? -7.618 6.806 0.116 1.00 39.91 235 HIS A CA 1
ATOM 1835 C C . HIS A 1 235 ? -8.532 7.834 0.777 1.00 39.91 235 HIS A C 1
ATOM 1837 O O . HIS A 1 235 ? -9.209 8.586 0.041 1.00 39.91 235 HIS A O 1
#

Foldseek 3Di:
DLVCLVVDDPPVSVVVLVVVLVVCVVVVNLQVSLVSVLVSVDLVSNLCSLPSDPDPVVNLVSLLVQLLSVPPVPSNQDDPPDPPPPDRPDDPPSSVCSNPVPCVLVVVLVVCVVVVVLDQDALCNVVVVVPDDCPPPDCDPVQVVLLVRLQVQLVSLFSNAGDCQALVDDPVRHSLVVHDDVSNLSNLLSRLRNCLSPPPSNVVVLVVQCPDPDPSSNVSSVVSVVVSVVVSVSD

Organism: Thanatephorus cucumeris (strain AG1-IB / isolate 7/3/14) (NCBI:txid1108050)

InterPro domains:
  IPR011989 Armadillo-like helical [G3DSA:1.25.10.10] (133-224)
  IPR040892 RPN1, N-terminal [PF17781] (1-132)